Protein AF-A0A7C1FB54-F1 (afdb_monomer)

Mean predicted aligned error: 6.62 Å

Radius of gyration: 17.8 Å; Cα contacts (8 Å, |Δi|>4): 299; chains: 1; bounding box: 54×34×46 Å

pLDDT: mean 85.64, std 15.32, range [36.97, 98.44]

Secondary structure (DSSP, 8-state):
---TT-PPPPPPHHHHHHHHHHHHHHHHHHHHHHHHTT--SSSHHHHHHHHHHHHHHHHHHHHHIIIII-----TTTTT-S----HHHHHHHHHHHHHHHHHHHHHHHHHHTSTT----TT-HHHH-----B-HHHHHHIIIIIHHHHHHHHIIIIIIIIGGG-SSSHHHHHHHHHHHT-GGGGGGHHHHHHHHHHHHHHHHHHSSSHHHHHHHHHHHHHHHHHHS-B-

Nearest PDB structures (foldseek):
  5fc2-assembly1_B  TM=2.546E-01  e=4.955E+00  Thermochaetoides thermophila DSM 1495
  5j7y-assembly1_BC  TM=2.066E-01  e=3.441E+00  Ovis aries
  5fby-assembly1_A  TM=2.365E-01  e=8.562E+00  Thermochaetoides thermophila DSM 1495
  6x01-assembly1_C  TM=2.055E-01  e=7.816E+00  Pyrococcus horikoshii OT3

Structure (mmCIF, N/CA/C/O backbone):
data_AF-A0A7C1FB54-F1
#
_entry.id   AF-A0A7C1FB54-F1
#
loop_
_atom_site.group_PDB
_atom_site.id
_atom_site.type_symbol
_atom_site.label_atom_id
_atom_site.label_alt_id
_atom_site.label_comp_id
_atom_site.label_asym_id
_atom_site.label_entity_id
_atom_site.label_seq_id
_atom_site.pdbx_PDB_ins_code
_atom_site.Cartn_x
_atom_site.Cartn_y
_atom_site.Cartn_z
_atom_site.occupancy
_atom_site.B_iso_or_equiv
_atom_site.auth_seq_id
_atom_site.auth_comp_id
_atom_site.auth_asym_id
_atom_site.auth_atom_id
_atom_site.pdbx_PDB_model_num
ATOM 1 N N . MET A 1 1 ? -30.636 -7.858 10.895 1.00 37.31 1 MET A N 1
ATOM 2 C CA . MET A 1 1 ? -30.060 -6.565 11.327 1.00 37.31 1 MET A CA 1
ATOM 3 C C . MET A 1 1 ? -28.714 -6.844 11.973 1.00 37.31 1 MET A C 1
ATOM 5 O O . MET A 1 1 ? -28.679 -7.263 13.117 1.00 37.31 1 MET A O 1
ATOM 9 N N . THR A 1 2 ? -27.616 -6.728 11.227 1.00 41.38 2 THR A N 1
ATOM 10 C CA . THR A 1 2 ? -26.263 -6.842 11.793 1.00 41.38 2 THR A CA 1
ATOM 11 C C . THR A 1 2 ? -25.908 -5.516 12.443 1.00 41.38 2 THR A C 1
ATOM 13 O O . THR A 1 2 ? -25.927 -4.479 11.776 1.00 41.38 2 THR A O 1
ATOM 16 N N . ASP A 1 3 ? -25.639 -5.567 13.738 1.00 36.97 3 ASP A N 1
ATOM 17 C CA . ASP A 1 3 ? -25.262 -4.440 14.574 1.00 36.97 3 ASP A CA 1
ATOM 18 C C . ASP A 1 3 ? -24.082 -3.668 13.950 1.00 36.97 3 ASP A C 1
ATOM 20 O O . ASP A 1 3 ? -22.956 -4.157 13.869 1.00 36.97 3 ASP A O 1
ATOM 24 N N . ARG A 1 4 ? -24.360 -2.469 13.421 1.00 46.69 4 ARG A N 1
ATOM 25 C CA . ARG A 1 4 ? -23.382 -1.604 12.733 1.00 46.69 4 ARG A CA 1
ATOM 26 C C . ARG A 1 4 ? -22.458 -0.863 13.711 1.00 46.69 4 ARG A C 1
ATOM 28 O O . ARG A 1 4 ? -21.717 0.017 13.280 1.00 46.69 4 ARG A O 1
ATOM 35 N N . THR A 1 5 ? -22.516 -1.182 15.004 1.00 48.78 5 THR A N 1
ATOM 36 C CA . THR A 1 5 ? -21.852 -0.412 16.066 1.00 48.78 5 THR A CA 1
ATOM 37 C C . THR A 1 5 ? -20.638 -1.102 16.688 1.00 48.78 5 THR A C 1
ATOM 39 O O . THR A 1 5 ? -19.886 -0.459 17.421 1.00 48.78 5 THR A O 1
ATOM 42 N N . ALA A 1 6 ? -20.375 -2.371 16.363 1.00 61.19 6 ALA A N 1
ATOM 43 C CA . ALA A 1 6 ? -19.209 -3.065 16.894 1.00 61.19 6 ALA A CA 1
ATOM 44 C C . ALA A 1 6 ? -17.920 -2.517 16.260 1.00 61.19 6 ALA A C 1
ATOM 46 O O . ALA A 1 6 ? -17.663 -2.682 15.064 1.00 61.19 6 ALA A O 1
ATOM 47 N N . HIS A 1 7 ? -17.095 -1.854 17.072 1.00 71.62 7 HIS A N 1
ATOM 48 C CA . HIS A 1 7 ? -15.730 -1.510 16.691 1.00 71.62 7 HIS A CA 1
ATOM 49 C C . HIS A 1 7 ? -14.970 -2.779 16.263 1.00 71.62 7 HIS A C 1
ATOM 51 O O . HIS A 1 7 ? -15.120 -3.814 16.917 1.00 71.62 7 HIS A O 1
ATOM 57 N N . PRO A 1 8 ? -14.146 -2.721 15.196 1.00 85.12 8 PRO A N 1
ATOM 58 C CA . PRO A 1 8 ? -13.312 -3.853 14.812 1.00 85.12 8 PRO A CA 1
ATOM 59 C C . PRO A 1 8 ? -12.450 -4.315 15.993 1.00 85.12 8 PRO A C 1
ATOM 61 O O . PRO A 1 8 ? -11.996 -3.473 16.775 1.00 85.12 8 PRO A O 1
ATOM 64 N N . PRO A 1 9 ? -12.196 -5.626 16.133 1.00 92.00 9 PRO A N 1
ATOM 65 C CA . PRO A 1 9 ? -11.365 -6.124 17.217 1.00 92.00 9 PRO A CA 1
ATOM 66 C C . PRO A 1 9 ? -9.941 -5.582 17.088 1.00 92.00 9 PRO A C 1
ATOM 68 O O . PRO A 1 9 ? -9.379 -5.517 15.995 1.00 92.00 9 PRO A O 1
ATOM 71 N N . LEU A 1 10 ? -9.325 -5.248 18.218 1.00 95.69 10 LEU A N 1
ATOM 72 C CA . LEU A 1 10 ? -7.908 -4.907 18.242 1.00 95.69 10 LEU A CA 1
ATOM 73 C C . LEU A 1 10 ? -7.068 -6.156 17.970 1.00 95.69 10 LEU A C 1
ATOM 75 O O . LEU A 1 10 ? -7.362 -7.248 18.462 1.00 95.69 10 LEU A O 1
ATOM 79 N N . TYR A 1 11 ? -6.014 -5.999 17.177 1.00 96.69 11 TYR A N 1
ATOM 80 C CA . TYR A 1 11 ? -5.095 -7.084 16.862 1.00 96.69 11 TYR A CA 1
ATOM 81 C C . TYR A 1 11 ? -3.839 -6.999 17.735 1.00 96.69 11 TYR A C 1
ATOM 83 O O . TYR A 1 11 ? -3.300 -5.908 17.930 1.00 96.69 11 TYR A O 1
ATOM 91 N N . PRO A 1 12 ? -3.327 -8.141 18.235 1.00 96.50 12 PRO A N 1
ATOM 92 C CA . PRO A 1 12 ? -2.048 -8.154 18.928 1.00 96.50 12 PRO A CA 1
ATOM 93 C C . PRO A 1 12 ? -0.911 -7.799 17.950 1.00 96.50 12 PRO A C 1
ATOM 95 O O . PRO A 1 12 ? -0.995 -8.170 16.771 1.00 96.50 12 PRO A O 1
ATOM 98 N N . PRO A 1 13 ? 0.182 -7.159 18.415 1.00 95.88 13 PRO A N 1
ATOM 99 C CA . PRO A 1 13 ? 1.281 -6.714 17.552 1.00 95.88 13 PRO A CA 1
ATOM 100 C C . PRO A 1 13 ? 1.850 -7.814 16.649 1.00 95.88 13 PRO A C 1
ATOM 102 O O . PRO A 1 13 ? 2.048 -7.587 15.459 1.00 95.88 13 PRO A O 1
ATOM 105 N N . GLY A 1 14 ? 2.021 -9.035 17.169 1.00 97.19 14 GLY A N 1
ATOM 106 C CA . GLY A 1 14 ? 2.528 -10.162 16.380 1.00 97.19 14 GLY A CA 1
ATOM 107 C C . GLY A 1 14 ? 1.666 -10.487 15.155 1.00 97.19 14 GLY A C 1
ATOM 108 O O . GLY A 1 14 ? 2.199 -10.789 14.093 1.00 97.19 14 GLY A O 1
ATOM 109 N N . ARG A 1 15 ? 0.335 -10.346 15.252 1.00 97.38 15 ARG A N 1
ATOM 110 C CA . ARG A 1 15 ? -0.574 -10.566 14.113 1.00 97.38 15 ARG A CA 1
ATOM 111 C C . ARG A 1 15 ? -0.449 -9.454 13.076 1.00 97.38 15 ARG A C 1
ATOM 113 O O . ARG A 1 15 ? -0.427 -9.732 11.883 1.00 97.38 15 ARG A O 1
ATOM 120 N N . VAL A 1 16 ? -0.369 -8.208 13.533 1.00 96.94 16 VAL A N 1
ATOM 121 C CA . VAL A 1 16 ? -0.199 -7.027 12.674 1.00 96.94 16 VAL A CA 1
ATOM 122 C C . VAL A 1 16 ? 1.103 -7.126 11.874 1.00 96.94 16 VAL A C 1
ATOM 124 O O . VAL A 1 16 ? 1.096 -6.947 10.654 1.00 96.94 16 VAL A O 1
ATOM 127 N N . LEU A 1 17 ? 2.199 -7.468 12.556 1.00 97.19 17 LEU A N 1
ATOM 128 C CA . LEU A 1 17 ? 3.514 -7.652 11.946 1.00 97.19 17 LEU A CA 1
ATOM 129 C C . LEU A 1 17 ? 3.534 -8.844 10.989 1.00 97.19 17 LEU A C 1
ATOM 131 O O . LEU A 1 17 ? 4.044 -8.706 9.884 1.00 97.19 17 LEU A O 1
ATOM 135 N N . ALA A 1 18 ? 2.928 -9.977 11.357 1.00 98.06 18 ALA A N 1
ATOM 136 C CA . ALA A 1 18 ? 2.849 -11.146 10.483 1.00 98.06 18 ALA A CA 1
ATOM 137 C C . ALA A 1 18 ? 2.076 -10.848 9.189 1.00 98.06 18 ALA A C 1
ATOM 139 O O . ALA A 1 18 ? 2.553 -11.163 8.105 1.00 98.06 18 ALA A O 1
ATOM 140 N N . LEU A 1 19 ? 0.912 -10.198 9.281 1.00 98.25 19 LEU A N 1
ATOM 141 C CA . LEU A 1 19 ? 0.114 -9.832 8.107 1.00 98.25 19 LEU A CA 1
ATOM 142 C C . LEU A 1 19 ? 0.861 -8.853 7.190 1.00 98.25 19 LEU A C 1
ATOM 144 O O . LEU A 1 19 ? 0.899 -9.057 5.978 1.00 98.25 19 LEU A O 1
ATOM 148 N N . THR A 1 20 ? 1.493 -7.830 7.770 1.00 97.88 20 THR A N 1
ATOM 149 C CA . THR A 1 20 ? 2.315 -6.863 7.021 1.00 97.88 20 THR A CA 1
ATOM 150 C C . THR A 1 20 ? 3.512 -7.551 6.363 1.00 97.88 20 THR A C 1
ATOM 152 O O . THR A 1 20 ? 3.774 -7.346 5.180 1.00 97.88 20 THR A O 1
ATOM 155 N N . GLY A 1 21 ? 4.204 -8.410 7.114 1.00 97.94 21 GLY A N 1
ATOM 156 C CA . GLY A 1 21 ? 5.367 -9.157 6.652 1.00 97.94 21 GLY A CA 1
ATOM 157 C C . GLY A 1 21 ? 5.033 -10.123 5.520 1.00 97.94 21 GLY A C 1
ATOM 158 O O . GLY A 1 21 ? 5.754 -10.150 4.533 1.00 97.94 21 GLY A O 1
ATOM 159 N N . VAL A 1 22 ? 3.917 -10.855 5.599 1.00 98.38 22 VAL A N 1
ATOM 160 C CA . VAL A 1 22 ? 3.459 -11.742 4.513 1.00 98.38 22 VAL A CA 1
ATOM 161 C C . VAL A 1 22 ? 3.241 -10.955 3.223 1.00 98.38 22 VAL A C 1
ATOM 163 O O . VAL A 1 22 ? 3.753 -11.348 2.177 1.00 98.38 22 VAL A O 1
ATOM 166 N N . VAL A 1 23 ? 2.531 -9.825 3.286 1.00 98.12 23 VAL A N 1
ATOM 167 C CA . VAL A 1 23 ? 2.302 -8.982 2.104 1.00 98.12 23 VAL A CA 1
ATOM 168 C C . VAL A 1 23 ? 3.619 -8.430 1.550 1.00 98.12 23 VAL A C 1
ATOM 170 O O . VAL A 1 23 ? 3.812 -8.432 0.334 1.00 98.12 23 VAL A O 1
ATOM 173 N N . GLY A 1 24 ? 4.541 -8.000 2.414 1.00 97.06 24 GLY A N 1
ATOM 174 C CA . GLY A 1 24 ? 5.851 -7.515 1.981 1.00 97.06 24 GLY A CA 1
ATOM 175 C C . GLY A 1 24 ? 6.742 -8.603 1.378 1.00 97.06 24 GLY A C 1
ATOM 176 O O . GLY A 1 24 ? 7.404 -8.363 0.373 1.00 97.06 24 GLY A O 1
ATOM 177 N N . LEU A 1 25 ? 6.720 -9.821 1.926 1.00 97.88 25 LEU A N 1
ATOM 178 C CA . LEU A 1 25 ? 7.459 -10.965 1.383 1.00 97.88 25 LEU A CA 1
ATOM 179 C C . LEU A 1 25 ? 6.948 -11.359 -0.004 1.00 97.88 25 LEU A C 1
ATOM 181 O O . LEU A 1 25 ? 7.751 -11.664 -0.881 1.00 97.88 25 LEU A O 1
ATOM 185 N N . ILE A 1 26 ? 5.634 -11.302 -0.237 1.00 97.50 26 ILE A N 1
ATOM 186 C CA . ILE A 1 26 ? 5.068 -11.512 -1.577 1.00 97.50 26 ILE A CA 1
ATOM 187 C C . ILE A 1 26 ? 5.589 -10.442 -2.549 1.00 97.50 26 ILE A C 1
ATOM 189 O O . ILE A 1 26 ? 5.986 -10.772 -3.668 1.00 97.50 26 ILE A O 1
ATOM 193 N N . GLY A 1 27 ? 5.644 -9.177 -2.121 1.00 95.56 27 GLY A N 1
ATOM 194 C CA . GLY A 1 27 ? 6.239 -8.086 -2.902 1.00 95.56 27 GLY A CA 1
ATOM 195 C C . GLY A 1 27 ? 7.706 -8.340 -3.246 1.00 95.56 27 GLY A C 1
ATOM 196 O O . GLY A 1 27 ? 8.106 -8.227 -4.402 1.00 95.56 27 GLY A O 1
ATOM 197 N N . LEU A 1 28 ? 8.494 -8.790 -2.269 1.00 94.75 28 LEU A N 1
ATOM 198 C CA . LEU A 1 28 ? 9.899 -9.141 -2.467 1.00 94.75 28 LEU A CA 1
ATOM 199 C C . LEU A 1 28 ? 10.087 -10.308 -3.447 1.00 94.75 28 LEU A C 1
ATOM 201 O O . LEU A 1 28 ? 10.930 -10.232 -4.339 1.00 94.75 28 LEU A O 1
ATOM 205 N N . VAL A 1 29 ? 9.288 -11.370 -3.317 1.00 96.38 29 VAL A N 1
ATOM 206 C CA . VAL A 1 29 ? 9.354 -12.546 -4.200 1.00 96.38 29 VAL A CA 1
ATOM 207 C C . VAL A 1 29 ? 8.938 -12.191 -5.626 1.00 96.38 29 VAL A C 1
ATOM 209 O O . VAL A 1 29 ? 9.620 -12.570 -6.576 1.00 96.38 29 VAL A O 1
ATOM 212 N N . THR A 1 30 ? 7.846 -11.442 -5.796 1.00 95.62 30 THR A N 1
ATOM 213 C CA . THR A 1 30 ? 7.385 -11.000 -7.125 1.00 95.62 30 THR A CA 1
ATOM 214 C C . THR A 1 30 ? 8.384 -10.051 -7.786 1.00 95.62 30 THR A C 1
ATOM 216 O O . THR A 1 30 ? 8.636 -10.182 -8.984 1.00 95.62 30 THR A O 1
ATOM 219 N N . HIS A 1 31 ? 9.021 -9.165 -7.014 1.00 93.00 31 HIS A N 1
ATOM 220 C CA . HIS A 1 31 ? 10.133 -8.340 -7.483 1.00 93.00 31 HIS A CA 1
ATOM 221 C C . HIS A 1 31 ? 11.317 -9.193 -7.955 1.00 93.00 31 HIS A C 1
ATOM 223 O O . HIS A 1 31 ? 11.765 -9.038 -9.091 1.00 93.00 31 HIS A O 1
ATOM 229 N N . ALA A 1 32 ? 11.790 -10.126 -7.123 1.00 93.25 32 ALA A N 1
ATOM 230 C CA . ALA A 1 32 ? 12.910 -11.000 -7.466 1.00 93.25 32 ALA A CA 1
ATOM 231 C C . ALA A 1 32 ? 12.621 -11.837 -8.724 1.00 93.25 32 ALA A C 1
ATOM 233 O O . ALA A 1 32 ? 13.484 -11.970 -9.589 1.00 93.25 32 ALA A O 1
ATOM 234 N N . ALA A 1 33 ? 11.392 -12.343 -8.871 1.00 95.81 33 ALA A N 1
ATOM 235 C CA . ALA A 1 33 ? 10.965 -13.089 -10.053 1.00 95.81 33 ALA A CA 1
ATOM 236 C C . ALA A 1 33 ? 10.900 -12.222 -11.324 1.00 95.81 33 ALA A C 1
ATOM 238 O O . ALA A 1 33 ? 11.232 -12.705 -12.408 1.00 95.81 33 ALA A O 1
ATOM 239 N N . ALA A 1 34 ? 10.486 -10.955 -11.216 1.00 93.62 34 ALA A N 1
ATOM 240 C CA . ALA A 1 34 ? 10.484 -10.024 -12.343 1.00 93.62 34 ALA A CA 1
ATOM 241 C C . ALA A 1 34 ? 11.917 -9.671 -12.774 1.00 93.62 34 ALA A C 1
ATOM 243 O O . ALA A 1 34 ? 12.258 -9.792 -13.951 1.00 93.62 34 ALA A O 1
ATOM 244 N N . VAL A 1 35 ? 12.780 -9.321 -11.814 1.00 89.88 35 VAL A N 1
ATOM 245 C CA . VAL A 1 35 ? 14.193 -9.003 -12.072 1.00 89.88 35 VAL A CA 1
ATOM 246 C C . VAL A 1 35 ? 14.943 -10.213 -12.632 1.00 89.88 35 VAL A C 1
ATOM 248 O O . VAL A 1 35 ? 15.705 -10.062 -13.583 1.00 89.88 35 VAL A O 1
ATOM 251 N N . GLY A 1 36 ? 14.681 -11.419 -12.118 1.00 93.19 36 GLY A N 1
ATOM 252 C CA . GLY A 1 36 ? 15.259 -12.666 -12.633 1.00 93.19 36 GLY A CA 1
ATOM 253 C C . GLY A 1 36 ? 14.891 -12.971 -14.090 1.00 93.19 36 GLY A C 1
ATOM 254 O O . GLY A 1 36 ? 15.628 -13.679 -14.768 1.00 93.19 36 GLY A O 1
ATOM 255 N N . GLN A 1 37 ? 13.795 -12.397 -14.597 1.00 95.56 37 GLN A N 1
ATOM 256 C CA . GLN A 1 37 ? 13.389 -12.461 -16.008 1.00 95.56 37 GLN A CA 1
ATOM 257 C C . GLN A 1 37 ? 13.890 -11.265 -16.838 1.00 95.56 37 GLN A C 1
ATOM 259 O O . GLN A 1 37 ? 13.495 -11.093 -17.991 1.00 95.56 37 GLN A O 1
ATOM 264 N N . GLY A 1 38 ? 14.738 -10.409 -16.264 1.00 92.50 38 GLY A N 1
ATOM 265 C CA . GLY A 1 38 ? 15.237 -9.196 -16.910 1.00 92.50 38 GLY A CA 1
ATOM 266 C C . GLY A 1 38 ? 14.208 -8.064 -16.987 1.00 92.50 38 GLY A C 1
ATOM 267 O O . GLY A 1 38 ? 14.454 -7.052 -17.647 1.00 92.50 38 GLY A O 1
ATOM 268 N N . TRP A 1 39 ? 13.055 -8.189 -16.323 1.00 92.50 39 TRP A N 1
ATOM 269 C CA . TRP A 1 39 ? 12.072 -7.114 -16.266 1.00 92.50 39 TRP A CA 1
ATOM 270 C C . TRP A 1 39 ? 12.456 -6.121 -15.183 1.00 92.50 39 TRP A C 1
ATOM 272 O O . TRP A 1 39 ? 12.431 -6.416 -13.992 1.00 92.50 39 TRP A O 1
ATOM 282 N N . THR A 1 40 ? 12.771 -4.906 -15.605 1.00 88.62 40 THR A N 1
ATOM 283 C CA . THR A 1 40 ? 13.062 -3.791 -14.705 1.00 88.62 40 THR A CA 1
ATOM 284 C C . THR A 1 40 ? 11.887 -2.828 -14.656 1.00 88.62 40 THR A C 1
ATOM 286 O O . THR A 1 40 ? 11.128 -2.697 -15.624 1.00 88.62 40 THR A O 1
ATOM 289 N N . PHE A 1 41 ? 11.702 -2.165 -13.520 1.00 88.75 41 PHE A N 1
ATOM 290 C CA . PHE A 1 41 ? 10.694 -1.123 -13.395 1.00 88.75 41 PHE A CA 1
ATOM 291 C C . PHE A 1 41 ? 11.138 0.151 -14.139 1.00 88.75 41 PHE A C 1
ATOM 293 O O . PHE A 1 41 ? 12.325 0.473 -14.125 1.00 88.75 41 PHE A O 1
ATOM 300 N N . PRO A 1 42 ? 10.214 0.894 -14.770 1.00 91.44 42 PRO A N 1
ATOM 301 C CA . PRO A 1 42 ? 8.878 0.484 -15.192 1.00 91.44 42 PRO A CA 1
ATOM 302 C C . PRO A 1 42 ? 8.951 -0.281 -16.525 1.00 91.44 42 PRO A C 1
ATOM 304 O O . PRO A 1 42 ? 9.698 0.081 -17.433 1.00 91.44 42 PRO A O 1
ATOM 307 N N . SER A 1 43 ? 8.193 -1.371 -16.637 1.00 93.69 43 SER A N 1
ATOM 308 C CA . SER A 1 43 ? 7.995 -2.151 -17.868 1.00 93.69 43 SER A CA 1
ATOM 309 C C . SER A 1 43 ? 6.697 -2.953 -17.767 1.00 93.69 43 SER A C 1
ATOM 311 O O . SER A 1 43 ? 6.170 -3.128 -16.668 1.00 93.69 43 SER A O 1
ATOM 313 N N . LEU A 1 44 ? 6.188 -3.471 -18.890 1.00 95.69 44 LEU A N 1
ATOM 314 C CA . LEU A 1 44 ? 4.974 -4.301 -18.896 1.00 95.69 44 LEU A CA 1
ATOM 315 C C . LEU A 1 44 ? 5.147 -5.599 -18.092 1.00 95.69 44 LEU A C 1
ATOM 317 O O . LEU A 1 44 ? 4.259 -5.975 -17.332 1.00 95.69 44 LEU A O 1
ATOM 321 N N . GLY A 1 45 ? 6.305 -6.256 -18.210 1.00 94.50 45 GLY A N 1
ATOM 322 C CA . GLY A 1 45 ? 6.604 -7.459 -17.430 1.00 94.50 45 GLY A CA 1
ATOM 323 C C . GLY A 1 45 ? 6.645 -7.172 -15.928 1.00 94.50 45 GLY A C 1
ATOM 324 O O . GLY A 1 45 ? 6.032 -7.879 -15.130 1.00 94.50 45 GLY A O 1
ATOM 325 N N . TYR A 1 46 ? 7.276 -6.063 -15.531 1.00 94.2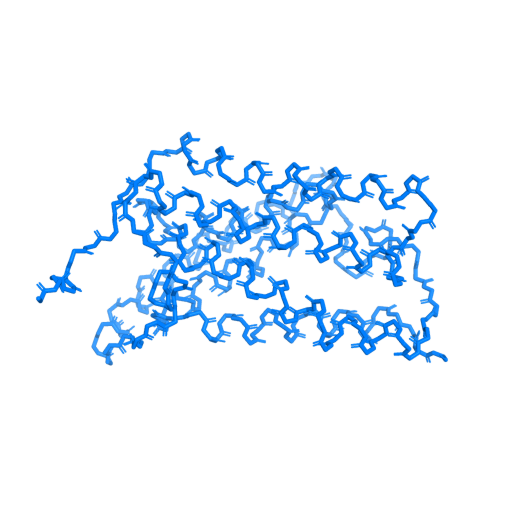5 46 TYR A N 1
ATOM 326 C CA . TYR A 1 46 ? 7.301 -5.659 -14.125 1.00 94.25 46 TYR A CA 1
ATOM 327 C C . TYR A 1 46 ? 5.905 -5.252 -13.614 1.00 94.25 46 TYR A C 1
ATOM 329 O O . TYR A 1 46 ? 5.542 -5.577 -12.484 1.00 94.25 46 TYR A O 1
ATOM 337 N N . ALA A 1 47 ? 5.089 -4.598 -14.449 1.00 96.12 47 ALA A N 1
ATOM 338 C CA . ALA A 1 47 ? 3.698 -4.261 -14.143 1.00 96.12 47 ALA A CA 1
ATOM 339 C C . ALA A 1 47 ? 2.849 -5.505 -13.825 1.00 96.12 47 ALA A C 1
ATOM 341 O O . ALA A 1 47 ? 2.054 -5.473 -12.885 1.00 96.12 47 ALA A O 1
ATOM 342 N N . ALA A 1 48 ? 3.059 -6.621 -14.534 1.00 96.44 48 ALA A N 1
ATOM 343 C CA . ALA A 1 48 ? 2.411 -7.891 -14.208 1.00 96.44 48 ALA A CA 1
ATOM 344 C C . ALA A 1 48 ? 2.809 -8.394 -12.807 1.00 96.44 48 ALA A C 1
ATOM 346 O O . ALA A 1 48 ? 1.943 -8.806 -12.035 1.00 96.44 48 ALA A O 1
ATOM 347 N N . GLY A 1 49 ? 4.093 -8.288 -12.446 1.00 95.81 49 GLY A N 1
ATOM 348 C CA . GLY A 1 49 ? 4.586 -8.615 -11.102 1.00 95.81 49 GLY A CA 1
ATOM 349 C C . GLY A 1 49 ? 3.923 -7.776 -10.004 1.00 95.81 49 GLY A C 1
ATOM 350 O O . GLY A 1 49 ? 3.459 -8.329 -9.005 1.00 95.81 49 GLY A O 1
ATOM 351 N N . ILE A 1 50 ? 3.789 -6.460 -10.220 1.00 95.94 50 ILE A N 1
ATOM 352 C CA . ILE A 1 50 ? 3.039 -5.581 -9.307 1.00 95.94 50 ILE A CA 1
ATOM 353 C C . ILE A 1 50 ? 1.580 -6.044 -9.216 1.00 95.94 50 ILE A C 1
ATOM 355 O O . ILE A 1 50 ? 1.064 -6.205 -8.113 1.00 95.94 50 ILE A O 1
ATOM 359 N N . GLY A 1 51 ? 0.926 -6.321 -10.347 1.00 97.81 51 GLY A N 1
ATOM 360 C CA . GLY A 1 51 ? -0.452 -6.813 -10.371 1.00 97.81 51 GLY A CA 1
ATOM 361 C C . GLY A 1 51 ? -0.651 -8.074 -9.524 1.00 97.81 51 GLY A C 1
ATOM 362 O O . GLY A 1 51 ? -1.552 -8.112 -8.683 1.00 97.81 51 GLY A O 1
ATOM 363 N N . VAL A 1 52 ? 0.230 -9.070 -9.674 1.00 97.81 52 VAL A N 1
ATOM 364 C CA . VAL A 1 52 ? 0.220 -10.301 -8.861 1.00 97.81 52 VAL A CA 1
ATOM 365 C C . VAL A 1 52 ? 0.359 -9.978 -7.376 1.00 97.81 52 VAL A C 1
ATOM 367 O O . VAL A 1 52 ? -0.424 -10.479 -6.566 1.00 97.81 52 VAL A O 1
ATOM 370 N N . TRP A 1 53 ? 1.306 -9.112 -7.013 1.00 97.88 53 TRP A N 1
ATOM 371 C CA . TRP A 1 53 ? 1.495 -8.701 -5.625 1.00 97.88 53 TRP A CA 1
ATOM 372 C C . TRP A 1 53 ? 0.229 -8.069 -5.035 1.00 97.88 53 TRP A C 1
ATOM 374 O O . TRP A 1 53 ? -0.212 -8.481 -3.963 1.00 97.88 53 TRP A O 1
ATOM 384 N N . LYS A 1 54 ? -0.411 -7.125 -5.734 1.00 98.19 54 LYS A N 1
ATOM 385 C CA . LYS A 1 54 ? -1.604 -6.429 -5.218 1.00 98.19 54 LYS A CA 1
ATOM 386 C C . LYS A 1 54 ? -2.833 -7.330 -5.132 1.00 98.19 54 LYS A C 1
ATOM 388 O O . LYS A 1 54 ? -3.578 -7.249 -4.153 1.00 98.19 54 LYS A O 1
ATOM 393 N N . LEU A 1 55 ? -3.021 -8.237 -6.091 1.00 98.44 55 LEU A N 1
ATOM 394 C CA . LEU A 1 55 ? -4.067 -9.262 -6.006 1.00 98.44 55 LEU A CA 1
ATOM 395 C C . LEU A 1 55 ? -3.837 -10.194 -4.812 1.00 98.44 55 LEU A C 1
ATOM 397 O O . LEU A 1 55 ? -4.778 -10.500 -4.078 1.00 98.44 55 LEU A O 1
ATOM 401 N N . ALA A 1 56 ? -2.588 -10.590 -4.562 1.00 98.31 56 ALA A N 1
ATOM 402 C CA . ALA A 1 56 ? -2.244 -11.388 -3.395 1.00 98.31 56 ALA A CA 1
ATOM 403 C C . ALA A 1 56 ? -2.476 -10.618 -2.082 1.00 98.31 56 ALA A C 1
ATOM 405 O O . ALA A 1 56 ? -3.016 -11.194 -1.141 1.00 98.31 56 ALA A O 1
ATOM 406 N N . THR A 1 57 ? -2.181 -9.314 -2.024 1.00 98.44 57 THR A N 1
ATOM 407 C CA . THR A 1 57 ? -2.520 -8.449 -0.877 1.00 98.44 57 THR A CA 1
ATOM 408 C C . THR A 1 57 ? -4.020 -8.461 -0.575 1.00 98.44 57 THR A C 1
ATOM 410 O O . THR A 1 57 ? -4.419 -8.626 0.581 1.00 98.44 57 THR A O 1
ATOM 413 N N . LEU A 1 58 ? -4.868 -8.348 -1.604 1.00 98.25 58 LEU A N 1
ATOM 414 C CA . LEU A 1 58 ? -6.324 -8.469 -1.458 1.00 98.25 58 LEU A CA 1
ATOM 415 C C . LEU A 1 58 ? -6.745 -9.880 -1.011 1.00 98.25 58 LEU A C 1
ATOM 417 O O . LEU A 1 58 ? -7.656 -10.019 -0.194 1.00 98.25 58 LEU A O 1
ATOM 421 N N . GLY A 1 59 ? -6.058 -10.920 -1.487 1.00 98.44 59 GLY A N 1
ATOM 422 C CA . GLY A 1 59 ? -6.247 -12.298 -1.031 1.00 98.44 59 GLY A CA 1
ATOM 423 C C . GLY A 1 59 ? -5.914 -12.483 0.453 1.00 98.44 59 GLY A C 1
ATOM 424 O O . GLY A 1 59 ? -6.712 -13.059 1.192 1.00 98.44 59 GLY A O 1
ATOM 425 N N . VAL A 1 60 ? -4.786 -11.934 0.920 1.00 98.44 60 VAL A N 1
ATOM 426 C CA . VAL A 1 60 ? -4.392 -11.946 2.341 1.00 98.44 60 VAL A CA 1
ATOM 427 C C . VAL A 1 60 ? -5.412 -11.183 3.185 1.00 98.44 60 VAL A C 1
ATOM 429 O O . VAL A 1 60 ? -5.799 -11.666 4.248 1.00 98.44 60 VAL A O 1
ATOM 432 N N . LEU A 1 61 ? -5.898 -10.033 2.707 1.00 98.19 61 LEU A N 1
ATOM 433 C CA . LEU A 1 61 ? -6.973 -9.282 3.361 1.00 98.19 61 LEU A CA 1
ATOM 434 C C . LEU A 1 61 ? -8.245 -10.124 3.515 1.00 98.19 61 LEU A C 1
ATOM 436 O O . LEU A 1 61 ? -8.780 -10.244 4.619 1.00 98.19 61 LEU A O 1
ATOM 440 N N . ALA A 1 62 ? -8.722 -10.721 2.422 1.00 98.19 62 ALA A N 1
ATOM 441 C CA . ALA A 1 62 ? -9.920 -11.554 2.430 1.00 98.19 62 ALA A CA 1
ATOM 442 C C . ALA A 1 62 ? -9.758 -12.760 3.371 1.00 98.19 62 ALA A C 1
ATOM 444 O O . ALA A 1 62 ? -10.647 -13.043 4.177 1.00 98.19 62 ALA A O 1
ATOM 445 N N . ALA A 1 63 ? -8.598 -13.422 3.332 1.00 98.12 63 ALA A N 1
ATOM 446 C CA . ALA A 1 63 ? -8.276 -14.529 4.223 1.00 98.12 63 ALA A CA 1
ATOM 447 C C . ALA A 1 63 ? -8.234 -14.092 5.695 1.00 98.12 63 ALA A C 1
ATOM 449 O O . ALA A 1 63 ? -8.763 -14.799 6.551 1.00 98.12 63 ALA A O 1
ATOM 450 N N . ALA A 1 64 ? -7.656 -12.928 6.004 1.00 97.56 64 ALA A N 1
ATOM 451 C CA . ALA A 1 64 ? -7.587 -12.400 7.363 1.00 97.56 64 ALA A CA 1
ATOM 452 C C . ALA A 1 64 ? -8.982 -12.062 7.917 1.00 97.56 64 ALA A C 1
ATOM 454 O O . ALA A 1 64 ? -9.315 -12.489 9.025 1.00 97.56 64 ALA A O 1
ATOM 455 N N . LEU A 1 65 ? -9.819 -11.375 7.132 1.00 96.62 65 LEU A N 1
ATOM 456 C CA . LEU A 1 65 ? -11.214 -11.082 7.489 1.00 96.62 65 LEU A CA 1
ATOM 457 C C . LEU A 1 65 ? -12.007 -12.364 7.761 1.00 96.62 65 LEU A C 1
ATOM 459 O O . LEU A 1 65 ? -12.669 -12.491 8.795 1.00 96.62 65 LEU A O 1
ATOM 463 N N . TRP A 1 66 ? -11.885 -13.355 6.880 1.00 96.94 66 TRP A N 1
ATOM 464 C CA . TRP A 1 66 ? -12.567 -14.631 7.056 1.00 96.94 66 TRP A CA 1
ATOM 465 C C . TRP A 1 66 ? -12.059 -15.389 8.287 1.00 96.94 66 TRP A C 1
ATOM 467 O O . TRP A 1 66 ? -12.844 -15.853 9.116 1.00 96.94 66 TRP A O 1
ATOM 477 N N . ARG A 1 67 ? -10.735 -15.502 8.441 1.00 97.00 67 ARG A N 1
ATOM 478 C CA . ARG A 1 67 ? -10.098 -16.345 9.461 1.00 97.00 67 ARG A CA 1
ATOM 479 C C . ARG A 1 67 ? -10.212 -15.783 10.872 1.00 97.00 67 ARG A C 1
ATOM 481 O O . ARG A 1 67 ? -10.330 -16.576 11.814 1.00 97.00 67 ARG A O 1
ATOM 488 N N . PHE A 1 68 ? -10.108 -14.464 11.023 1.00 95.69 68 PHE A N 1
ATOM 489 C CA . PHE A 1 68 ? -10.040 -13.809 12.330 1.00 95.69 68 PHE A CA 1
ATOM 490 C C . PHE A 1 68 ? -11.347 -13.143 12.741 1.00 95.69 68 PHE A C 1
ATOM 492 O O . PHE A 1 68 ? -11.567 -12.970 13.936 1.00 95.69 68 PHE A O 1
ATOM 499 N N . GLU A 1 69 ? -12.213 -12.800 11.788 1.00 94.12 69 GLU A N 1
ATOM 500 C CA . GLU A 1 69 ? -13.445 -12.054 12.070 1.00 94.12 69 GLU A CA 1
ATOM 501 C C . GLU A 1 69 ? -14.705 -12.721 11.536 1.00 94.12 69 GLU A C 1
ATOM 503 O O . GLU A 1 69 ? -15.799 -12.269 11.860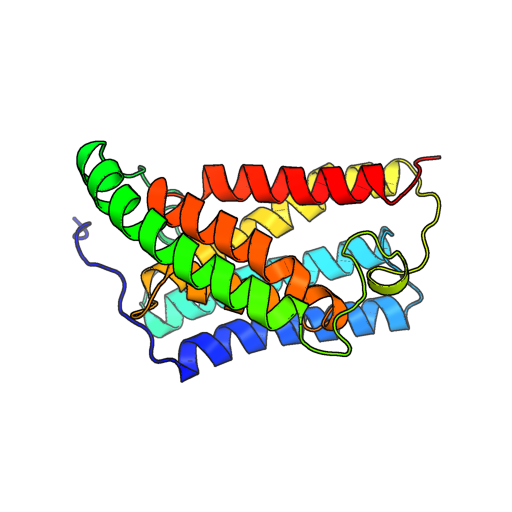 1.00 94.12 69 GLU A O 1
ATOM 508 N N . ARG A 1 70 ? -14.576 -13.815 10.769 1.00 95.12 70 ARG A N 1
ATOM 509 C CA . ARG A 1 70 ? -15.710 -14.523 10.152 1.00 95.12 70 ARG A CA 1
ATOM 510 C C . ARG A 1 70 ? -16.567 -13.592 9.287 1.00 95.12 70 ARG A C 1
ATOM 512 O O . ARG A 1 70 ? -17.776 -13.778 9.181 1.00 95.12 70 ARG A O 1
ATOM 519 N N . GLN A 1 71 ? -15.936 -12.593 8.669 1.00 92.38 71 GLN A N 1
ATOM 520 C CA . GLN A 1 71 ? -16.598 -11.626 7.797 1.00 92.38 71 GLN A CA 1
ATOM 521 C C . GLN A 1 71 ? -16.138 -11.793 6.347 1.00 92.38 71 GLN A C 1
ATOM 523 O O . GLN A 1 71 ? -14.954 -12.045 6.107 1.00 92.38 71 GLN A O 1
ATOM 528 N N . PRO A 1 72 ? -17.046 -11.638 5.367 1.00 93.94 72 PRO A N 1
ATOM 529 C CA . PRO A 1 72 ? -16.661 -11.566 3.969 1.00 93.94 72 PRO A CA 1
ATOM 530 C C . PRO A 1 72 ? -16.012 -10.215 3.648 1.00 93.94 72 PRO A C 1
ATOM 532 O O . PRO A 1 72 ? -16.210 -9.211 4.343 1.00 93.94 72 PRO A O 1
ATOM 535 N N . LEU A 1 73 ? -15.289 -10.174 2.530 1.00 93.19 73 LEU A N 1
ATOM 536 C CA . LEU A 1 73 ? -14.845 -8.918 1.939 1.00 93.19 73 LEU A CA 1
ATOM 537 C C . LEU A 1 73 ? -16.078 -8.076 1.568 1.00 93.19 73 LEU A C 1
ATOM 539 O O . LEU A 1 73 ? -16.979 -8.544 0.877 1.00 93.19 73 LEU A O 1
ATOM 543 N N . SER A 1 74 ? -16.135 -6.834 2.040 1.00 93.00 74 SER A N 1
ATOM 544 C CA . SER A 1 74 ? -17.244 -5.911 1.780 1.00 93.00 74 SER A CA 1
ATOM 545 C C . SER A 1 74 ? -16.726 -4.483 1.665 1.00 93.00 74 SER A C 1
ATOM 547 O O . SER A 1 74 ? -15.679 -4.165 2.225 1.00 93.00 74 SER A O 1
ATOM 549 N N . ALA A 1 75 ? -17.473 -3.594 1.004 1.00 90.88 75 ALA A N 1
ATOM 550 C CA . ALA A 1 75 ? -17.086 -2.186 0.874 1.00 90.88 75 ALA A CA 1
ATOM 551 C C . ALA A 1 75 ? -16.752 -1.547 2.237 1.00 90.88 75 ALA A C 1
ATOM 553 O O . ALA A 1 75 ? -15.757 -0.840 2.370 1.00 90.88 75 ALA A O 1
ATOM 554 N N . THR A 1 76 ? -17.521 -1.855 3.282 1.00 88.81 76 THR A N 1
ATOM 555 C CA . THR A 1 76 ? -17.245 -1.374 4.641 1.00 88.81 76 THR A CA 1
ATOM 556 C C . THR A 1 76 ? -15.933 -1.928 5.200 1.00 88.81 76 THR A C 1
ATOM 558 O O . THR A 1 76 ? -15.158 -1.157 5.763 1.00 88.81 76 THR A O 1
ATOM 561 N N . ALA A 1 77 ? -15.647 -3.222 5.009 1.00 87.81 77 ALA A N 1
ATOM 562 C CA . ALA A 1 77 ? -14.394 -3.843 5.451 1.00 87.81 77 ALA A CA 1
ATOM 563 C C . ALA A 1 77 ? -13.160 -3.270 4.727 1.00 87.81 77 ALA A C 1
ATOM 565 O O . ALA A 1 77 ? -12.092 -3.164 5.324 1.00 87.81 77 ALA A O 1
ATOM 566 N N . LEU A 1 78 ? -13.330 -2.826 3.476 1.00 90.44 78 LEU A N 1
ATOM 567 C CA . LEU A 1 78 ? -12.314 -2.090 2.711 1.00 90.44 78 LEU A CA 1
ATOM 568 C C . LEU A 1 78 ? -12.175 -0.621 3.155 1.00 90.44 78 LEU A C 1
ATOM 570 O O . LEU A 1 78 ? -11.316 0.098 2.658 1.00 90.44 78 LEU A O 1
ATOM 574 N N . GLY A 1 79 ? -13.020 -0.135 4.069 1.00 89.56 79 GLY A N 1
ATOM 575 C CA . GLY A 1 79 ? -13.034 1.268 4.483 1.00 89.56 79 GLY A CA 1
ATOM 576 C C . GLY A 1 79 ? -13.727 2.214 3.496 1.00 89.56 79 GLY A C 1
ATOM 577 O O . GLY A 1 79 ? -13.458 3.411 3.525 1.00 89.56 79 GLY A O 1
ATOM 578 N N . LEU A 1 80 ? -14.629 1.709 2.649 1.00 90.31 80 LEU A N 1
ATOM 579 C CA . LEU A 1 80 ? -15.453 2.485 1.705 1.00 90.31 80 LEU A CA 1
ATOM 580 C C . LEU A 1 80 ? -16.859 2.811 2.247 1.00 90.31 80 LEU A C 1
ATOM 582 O O . LEU A 1 80 ? -17.760 3.164 1.482 1.00 90.31 80 LEU A O 1
ATOM 586 N N . GLY A 1 81 ? -17.055 2.710 3.563 1.00 83.62 81 GLY A N 1
ATOM 587 C CA . GLY A 1 81 ? -18.327 3.004 4.222 1.00 83.62 81 GLY A CA 1
ATOM 588 C C . GLY A 1 81 ? -18.773 4.474 4.120 1.00 83.62 81 GLY A C 1
ATOM 589 O O . GLY A 1 81 ? -18.044 5.324 3.586 1.00 83.62 81 GLY A O 1
ATOM 590 N N . PRO A 1 82 ? -19.977 4.790 4.637 1.00 70.81 82 PRO A N 1
ATOM 591 C CA . PRO A 1 82 ? -20.385 6.173 4.847 1.00 70.81 82 PRO A CA 1
ATOM 592 C C . PRO A 1 82 ? -19.357 6.829 5.777 1.00 70.81 82 PRO A C 1
ATOM 594 O O . PRO A 1 82 ? -19.035 6.286 6.833 1.00 70.81 82 PRO A O 1
ATOM 597 N N . GLY A 1 83 ? -18.763 7.940 5.335 1.00 74.69 83 GLY A N 1
ATOM 598 C CA . GLY A 1 83 ? -17.725 8.639 6.095 1.00 74.69 83 GLY A CA 1
ATOM 599 C C . GLY A 1 83 ? -18.230 9.145 7.452 1.00 74.69 83 GLY A C 1
ATOM 600 O O . GLY A 1 83 ? -19.404 9.023 7.790 1.00 74.69 83 GLY A O 1
ATOM 601 N N . LEU A 1 84 ? -17.341 9.757 8.238 1.00 81.62 84 LEU A N 1
ATOM 602 C CA . LEU A 1 84 ? -17.708 10.235 9.578 1.00 81.62 84 LEU A CA 1
ATOM 603 C C . LEU A 1 84 ? -18.730 11.369 9.531 1.00 81.62 84 LEU A C 1
ATOM 605 O O . LEU A 1 84 ? -18.649 12.252 8.660 1.00 81.62 84 LEU A O 1
ATOM 609 N N . SER A 1 85 ? -19.585 11.414 10.554 1.00 82.62 85 SER A N 1
ATOM 610 C CA . SER A 1 85 ? -20.403 12.593 10.830 1.00 82.62 85 SER A CA 1
ATOM 611 C C . SE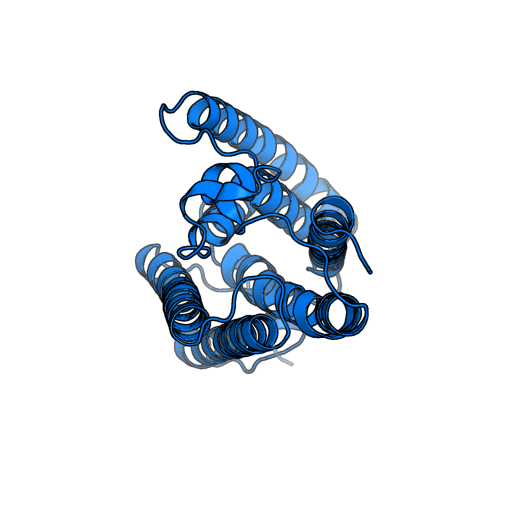R A 1 85 ? -19.514 13.835 11.061 1.00 82.62 85 SER A C 1
ATOM 613 O O . SER A 1 85 ? -18.339 13.709 11.443 1.00 82.62 85 SER A O 1
ATOM 615 N N . PRO A 1 86 ? -20.022 15.061 10.827 1.00 81.06 86 PRO A N 1
ATOM 616 C CA . PRO A 1 86 ? -19.250 16.287 11.040 1.00 81.06 86 PRO A CA 1
ATOM 617 C C . PRO A 1 86 ? -18.651 16.405 12.451 1.00 81.06 86 PRO A C 1
ATOM 619 O O . PRO A 1 86 ? -17.511 16.855 12.601 1.00 81.06 86 PRO A O 1
ATOM 622 N N . ASP A 1 87 ? -19.369 15.952 13.477 1.00 82.00 87 ASP A N 1
ATOM 623 C CA . ASP A 1 87 ? -18.935 16.062 14.874 1.00 82.00 87 ASP A CA 1
ATOM 624 C C . ASP A 1 87 ? -17.832 15.063 15.228 1.00 82.00 87 ASP A C 1
ATOM 626 O O . ASP A 1 87 ? -16.822 15.428 15.842 1.00 82.00 87 ASP A O 1
ATOM 630 N N . GLU A 1 88 ? -17.950 13.816 14.768 1.00 81.50 88 GLU A N 1
ATOM 631 C CA . GLU A 1 88 ? -16.886 12.816 14.905 1.00 81.50 88 GLU A CA 1
ATOM 632 C C . GLU A 1 88 ? -15.613 13.255 14.183 1.00 81.50 88 GLU A C 1
ATOM 634 O O . GLU A 1 88 ? -14.504 13.123 14.714 1.00 81.50 88 GLU A O 1
ATOM 639 N N . ARG A 1 89 ? -15.768 13.850 12.998 1.00 81.75 89 ARG A N 1
ATOM 640 C CA . ARG A 1 89 ? -14.667 14.404 12.208 1.00 81.75 89 ARG A CA 1
ATOM 641 C C . ARG A 1 89 ? -13.923 15.505 12.968 1.00 81.75 89 ARG A C 1
ATOM 643 O O . ARG A 1 89 ? -12.689 15.496 12.986 1.00 81.75 89 ARG A O 1
ATOM 650 N N . ARG A 1 90 ? -14.633 16.422 13.643 1.00 77.94 90 ARG A N 1
ATOM 651 C CA . ARG A 1 90 ? -14.015 17.470 14.487 1.00 77.94 90 ARG A CA 1
ATOM 652 C C . ARG A 1 90 ? -13.254 16.874 15.673 1.00 77.94 90 ARG A C 1
ATOM 654 O O . ARG A 1 90 ? -12.120 17.283 15.930 1.00 77.94 90 ARG A O 1
ATOM 661 N N . ARG A 1 91 ? -13.835 15.886 16.365 1.00 79.31 91 ARG A N 1
ATOM 662 C CA . ARG A 1 91 ? -13.188 15.210 17.507 1.00 79.31 91 ARG A CA 1
ATOM 663 C C . ARG A 1 91 ? -11.909 14.485 17.086 1.00 79.31 91 ARG A C 1
ATOM 665 O O . ARG A 1 91 ? -10.879 14.612 17.750 1.00 79.31 91 ARG A O 1
ATOM 672 N N . ARG A 1 92 ? -11.943 13.773 15.956 1.00 79.56 92 ARG A N 1
ATOM 673 C CA . ARG A 1 92 ? -10.772 13.057 15.429 1.00 79.56 92 ARG A CA 1
ATOM 674 C C . ARG A 1 92 ? -9.691 13.992 14.891 1.00 79.56 92 ARG A C 1
ATOM 676 O O . ARG A 1 92 ? -8.517 13.679 15.067 1.00 79.56 92 ARG A O 1
ATOM 683 N N . ARG A 1 93 ? -10.055 15.153 14.329 1.00 73.62 93 ARG A N 1
ATOM 684 C CA . ARG A 1 93 ? -9.098 16.168 13.845 1.00 73.62 93 ARG A CA 1
ATOM 685 C C . ARG A 1 93 ? -8.143 16.645 14.944 1.00 73.62 93 ARG A C 1
ATOM 687 O O . ARG A 1 93 ? -6.943 16.696 14.706 1.00 73.62 93 ARG A O 1
ATOM 694 N N . ARG A 1 94 ? -8.645 16.946 16.150 1.00 69.31 94 ARG A N 1
ATOM 695 C CA . ARG A 1 94 ? -7.786 17.390 17.270 1.00 69.31 94 ARG A CA 1
ATOM 696 C C . ARG A 1 94 ? -6.745 16.336 17.662 1.00 69.31 94 ARG A C 1
ATOM 698 O O . ARG A 1 94 ? -5.599 16.679 17.911 1.00 69.31 94 ARG A O 1
ATOM 705 N N . ARG A 1 95 ? -7.125 15.055 17.656 1.00 70.12 95 ARG A N 1
ATOM 706 C CA . ARG A 1 95 ? -6.208 13.939 17.952 1.00 70.12 95 ARG A CA 1
ATOM 707 C C . ARG A 1 95 ? -5.220 13.670 16.813 1.00 70.12 95 ARG A C 1
ATOM 709 O O . ARG A 1 95 ? -4.082 13.307 17.074 1.00 70.12 95 ARG A O 1
ATOM 716 N N . ALA A 1 96 ? -5.640 13.875 15.565 1.00 65.81 96 ALA A N 1
ATOM 717 C CA . ALA A 1 96 ? -4.775 13.731 14.397 1.00 65.81 96 ALA A CA 1
ATOM 718 C C . ALA A 1 96 ? -3.631 14.758 14.384 1.00 65.81 96 ALA A C 1
ATOM 720 O O . ALA A 1 96 ? -2.504 14.394 14.072 1.00 65.81 96 ALA A O 1
ATOM 721 N N . LEU A 1 97 ? -3.901 16.007 14.781 1.00 67.50 97 LEU A N 1
ATOM 722 C CA . LEU A 1 97 ? -2.875 17.054 14.883 1.00 67.50 97 LEU A CA 1
ATOM 723 C C . LEU A 1 97 ? -1.785 16.711 15.910 1.00 67.50 97 LEU A C 1
ATOM 725 O O . LEU A 1 97 ? -0.614 16.957 15.652 1.00 67.50 97 LEU A O 1
ATOM 729 N N . LEU A 1 98 ? -2.149 16.075 17.027 1.00 67.81 98 LEU A N 1
ATOM 730 C CA . LEU A 1 98 ? -1.178 15.589 18.016 1.00 67.81 98 LEU A CA 1
ATOM 731 C C . LEU A 1 98 ? -0.335 14.424 17.468 1.00 67.81 98 LEU A C 1
ATOM 733 O O . LEU A 1 98 ? 0.868 14.373 17.696 1.00 67.81 98 LEU A O 1
ATOM 737 N N . GLY A 1 99 ? -0.946 13.519 16.695 1.00 62.94 99 GLY A N 1
ATOM 738 C CA . GLY A 1 99 ? -0.228 12.426 16.029 1.00 62.94 99 GLY A CA 1
ATOM 739 C C . GLY A 1 99 ? 0.746 12.899 14.942 1.00 62.94 99 GLY A C 1
ATOM 740 O O . GLY A 1 99 ? 1.784 12.273 14.749 1.00 62.94 99 GLY A O 1
ATOM 741 N N . LEU A 1 100 ? 0.443 14.015 14.268 1.00 66.44 100 LEU A N 1
ATOM 742 C CA . LEU A 1 100 ? 1.342 14.642 13.293 1.00 66.44 100 LEU A CA 1
ATOM 743 C C . LEU A 1 100 ? 2.609 15.222 13.946 1.00 66.44 100 LEU A C 1
ATOM 745 O O . LEU A 1 100 ? 3.664 15.188 13.321 1.00 66.44 100 LEU A O 1
ATOM 749 N N . GLY A 1 101 ? 2.530 15.693 15.196 1.00 63.88 101 GLY A N 1
ATOM 750 C CA . GLY A 1 101 ? 3.702 16.149 15.955 1.00 63.88 101 GLY A CA 1
ATOM 751 C C . GLY A 1 101 ? 4.719 15.026 16.184 1.00 63.88 101 GLY A C 1
ATOM 752 O O . GLY A 1 101 ? 5.875 15.156 15.798 1.00 63.88 101 GLY A O 1
ATOM 753 N N . GLY A 1 102 ? 4.269 13.873 16.696 1.00 63.94 102 GLY A N 1
ATOM 754 C CA . GLY A 1 102 ? 5.148 12.708 16.894 1.00 63.94 102 GLY A CA 1
ATOM 755 C C . GLY A 1 102 ? 5.652 12.085 15.584 1.00 63.94 102 GLY A C 1
ATOM 756 O O . GLY A 1 102 ? 6.764 11.569 15.519 1.00 63.94 102 GLY A O 1
ATOM 757 N N . ALA A 1 103 ? 4.862 12.171 14.510 1.00 61.22 103 ALA A N 1
ATOM 758 C CA . ALA A 1 103 ? 5.296 11.809 13.162 1.00 61.22 103 ALA A CA 1
ATOM 759 C C . ALA A 1 103 ? 6.455 12.690 12.663 1.00 61.22 103 ALA A C 1
ATOM 761 O O . ALA A 1 103 ? 7.414 12.169 12.101 1.00 61.22 103 ALA A O 1
ATOM 762 N N . ALA A 1 104 ? 6.377 14.007 12.876 1.00 62.78 104 ALA A N 1
ATOM 763 C CA . ALA A 1 104 ? 7.431 14.942 12.492 1.00 62.78 104 ALA A CA 1
ATOM 764 C C . ALA A 1 104 ? 8.735 14.691 13.268 1.00 62.78 104 ALA A C 1
ATOM 766 O O . ALA A 1 104 ? 9.809 14.728 12.673 1.00 62.78 104 ALA A O 1
ATOM 767 N N . GLU A 1 105 ? 8.647 14.358 14.558 1.00 63.88 105 GLU A N 1
ATOM 768 C CA . GLU A 1 105 ? 9.813 13.969 15.365 1.00 63.88 105 GLU A CA 1
ATOM 769 C C . GLU A 1 105 ? 10.461 12.672 14.862 1.00 63.88 105 GLU A C 1
ATOM 771 O O . GLU A 1 105 ? 11.681 12.611 14.713 1.00 63.88 105 GLU A O 1
ATOM 776 N N . LEU A 1 106 ? 9.656 11.655 14.527 1.00 64.44 106 LEU A N 1
ATOM 777 C CA . LEU A 1 106 ? 10.157 10.401 13.954 1.00 64.44 106 LEU A CA 1
ATOM 778 C C . LEU A 1 106 ? 10.854 10.631 12.604 1.00 64.44 106 LEU A C 1
ATOM 780 O O . LEU A 1 106 ? 11.908 10.056 12.349 1.00 64.44 106 LEU A O 1
ATOM 784 N N . LEU A 1 107 ? 10.285 11.486 11.751 1.00 61.78 107 LEU A N 1
ATOM 785 C CA . LEU A 1 107 ? 10.886 11.872 10.471 1.00 61.78 107 LEU A CA 1
ATOM 786 C C . LEU A 1 107 ? 12.202 12.629 10.668 1.00 61.78 107 LEU A C 1
ATOM 788 O O . LEU A 1 107 ? 13.177 12.328 9.984 1.00 61.78 107 LEU A O 1
ATOM 792 N N . GLY A 1 108 ? 12.249 13.552 11.632 1.00 60.94 108 GLY A N 1
ATOM 793 C CA . GLY A 1 108 ? 13.475 14.240 12.031 1.00 60.94 108 GLY A CA 1
ATOM 794 C C . GLY A 1 108 ? 14.555 13.256 12.482 1.00 60.94 108 GLY A C 1
ATOM 795 O O . GLY A 1 108 ? 15.671 13.296 11.971 1.00 60.94 108 GLY A O 1
ATOM 796 N N . ALA A 1 109 ? 14.214 12.303 13.351 1.00 63.66 109 ALA A N 1
ATOM 797 C CA . ALA A 1 109 ? 15.147 11.280 13.820 1.00 63.66 109 ALA A CA 1
ATOM 798 C C . ALA A 1 109 ? 15.655 10.370 12.684 1.00 63.66 109 ALA A C 1
ATOM 800 O O . ALA A 1 109 ? 16.850 10.089 12.609 1.00 63.66 109 ALA A O 1
ATOM 801 N N . LEU A 1 110 ? 14.772 9.947 11.772 1.00 58.50 110 LEU A N 1
ATOM 802 C CA . LEU A 1 110 ? 15.140 9.120 10.617 1.00 58.50 110 LEU A CA 1
ATOM 803 C C . LEU A 1 110 ? 16.008 9.882 9.607 1.00 58.50 110 LEU A C 1
ATOM 805 O O . LEU A 1 110 ? 16.923 9.297 9.038 1.00 58.50 110 LEU A O 1
ATOM 809 N N . SER A 1 111 ? 15.781 11.184 9.419 1.00 55.00 111 SER A N 1
ATOM 810 C CA . SER A 1 111 ? 16.594 12.017 8.518 1.00 55.00 111 SER A CA 1
ATOM 811 C C . SER A 1 111 ? 18.043 12.210 8.985 1.00 55.00 111 SER A C 1
ATOM 813 O O . SER A 1 111 ? 18.906 12.565 8.186 1.00 55.00 111 SER A O 1
ATOM 815 N N . LEU A 1 112 ? 18.318 11.946 10.266 1.00 55.91 112 LEU A N 1
ATOM 816 C CA . LEU A 1 112 ? 19.645 12.048 10.875 1.00 55.91 112 LEU A CA 1
ATOM 817 C C . LEU A 1 112 ? 20.383 10.701 10.933 1.00 55.91 112 LEU A C 1
ATOM 819 O O . LEU A 1 112 ? 21.542 10.664 11.348 1.00 55.91 112 LEU A O 1
ATOM 823 N N . ALA A 1 113 ? 19.744 9.596 10.534 1.00 54.12 113 ALA A N 1
ATOM 824 C CA . ALA A 1 113 ? 20.367 8.280 10.562 1.00 54.12 113 ALA A CA 1
ATOM 825 C C . ALA A 1 113 ? 21.305 8.091 9.346 1.00 54.12 113 ALA A C 1
ATOM 827 O O . ALA A 1 113 ? 20.854 8.152 8.196 1.00 54.12 113 ALA A O 1
ATOM 828 N N . PRO A 1 114 ? 22.610 7.843 9.568 1.00 46.81 114 PRO A N 1
ATOM 829 C CA . PRO A 1 114 ? 23.559 7.648 8.480 1.00 46.81 114 PRO A CA 1
ATOM 830 C C . PRO A 1 114 ? 23.203 6.402 7.654 1.00 46.81 114 PRO A C 1
ATOM 832 O O . PRO A 1 114 ? 22.951 5.333 8.205 1.00 46.81 114 PRO A O 1
ATOM 835 N N . GLY A 1 115 ? 23.187 6.543 6.323 1.00 52.59 115 GLY A N 1
ATOM 836 C CA . GLY A 1 115 ? 22.908 5.455 5.372 1.00 52.59 115 GLY A CA 1
ATOM 837 C C . GLY A 1 115 ? 21.503 5.444 4.748 1.00 52.59 115 GLY A C 1
ATOM 838 O O . GLY A 1 115 ? 21.263 4.655 3.841 1.00 52.59 115 GLY A O 1
ATOM 839 N N . LEU A 1 116 ? 20.592 6.337 5.155 1.00 51.41 116 LEU A N 1
ATOM 840 C CA . LEU A 1 116 ? 19.225 6.451 4.602 1.00 51.41 116 LEU A CA 1
ATOM 841 C C . LEU A 1 116 ? 19.104 7.451 3.425 1.00 51.41 116 LEU A C 1
ATOM 843 O O . LEU A 1 116 ? 18.023 7.941 3.102 1.00 51.41 116 LEU A O 1
ATOM 847 N N . GLY A 1 117 ? 20.231 7.775 2.788 1.00 42.31 117 GLY A N 1
ATOM 848 C CA . GLY A 1 117 ? 20.421 8.954 1.938 1.00 42.31 117 GLY A CA 1
ATOM 849 C C . GLY A 1 117 ? 19.992 8.867 0.470 1.00 42.31 117 GLY A C 1
ATOM 850 O O . GLY A 1 117 ? 20.479 9.679 -0.310 1.00 42.31 117 GLY A O 1
ATOM 851 N N . LEU A 1 118 ? 19.120 7.942 0.058 1.00 50.41 118 LEU A N 1
ATOM 852 C CA . LEU A 1 118 ? 18.613 7.941 -1.323 1.00 50.41 118 LEU A CA 1
ATOM 853 C C . LEU A 1 118 ? 17.246 8.613 -1.364 1.00 50.41 118 LEU A C 1
ATOM 855 O O . LEU A 1 118 ? 16.268 8.068 -0.862 1.00 50.41 118 LEU A O 1
ATOM 859 N N . SER A 1 119 ? 17.207 9.818 -1.931 1.00 48.94 119 SER A N 1
ATOM 860 C CA . SER A 1 119 ? 15.982 10.573 -2.207 1.00 48.94 119 SER A CA 1
ATOM 861 C C . SER A 1 119 ? 14.946 9.686 -2.923 1.00 48.94 119 SER A C 1
ATOM 863 O O . SER A 1 119 ? 15.334 8.853 -3.739 1.00 48.94 119 SER A O 1
ATOM 865 N N . PRO A 1 120 ? 13.625 9.856 -2.718 1.00 49.09 120 PRO A N 1
ATOM 866 C CA . PRO A 1 120 ? 12.616 9.167 -3.534 1.00 49.09 120 PRO A CA 1
ATOM 867 C C . PRO A 1 120 ? 12.700 9.562 -5.018 1.00 49.09 120 PRO A C 1
ATOM 869 O O . PRO A 1 120 ? 12.121 8.894 -5.865 1.00 49.09 120 PRO A O 1
ATOM 872 N N . VAL A 1 121 ? 13.431 10.639 -5.321 1.00 48.41 121 VAL A N 1
ATOM 873 C CA . VAL A 1 121 ? 13.759 11.107 -6.672 1.00 48.41 121 VAL A CA 1
ATOM 874 C C . VAL A 1 121 ? 15.122 10.589 -7.148 1.00 48.41 121 VAL A C 1
ATOM 876 O O . VAL A 1 121 ? 15.547 10.930 -8.246 1.00 48.41 121 VAL A O 1
ATOM 879 N N . ASP A 1 122 ? 15.830 9.807 -6.327 1.00 51.16 122 ASP A N 1
ATOM 880 C CA . ASP A 1 122 ? 17.077 9.160 -6.715 1.00 51.16 122 ASP A CA 1
ATOM 881 C C . ASP A 1 122 ? 16.760 7.929 -7.579 1.00 51.16 122 ASP A C 1
ATOM 883 O O . ASP A 1 122 ? 16.208 6.939 -7.077 1.00 51.16 122 ASP A O 1
ATOM 887 N N . PRO A 1 123 ? 17.117 7.955 -8.874 1.00 49.50 123 PRO A N 1
ATOM 888 C CA . PRO A 1 123 ? 16.910 6.833 -9.779 1.00 49.50 123 PRO A CA 1
ATOM 889 C C . PRO A 1 123 ? 17.512 5.533 -9.247 1.00 49.50 123 PRO A C 1
ATOM 891 O O . PRO A 1 123 ? 16.961 4.458 -9.466 1.00 49.50 123 PRO A O 1
ATOM 894 N N . ALA A 1 124 ? 18.612 5.597 -8.491 1.00 50.03 124 ALA A N 1
ATOM 895 C CA . ALA A 1 124 ? 19.270 4.404 -7.972 1.00 50.03 124 ALA A CA 1
ATOM 896 C C . ALA A 1 124 ? 18.340 3.533 -7.104 1.00 50.03 124 ALA A C 1
ATOM 898 O O . ALA A 1 124 ? 18.526 2.317 -7.041 1.00 50.03 124 ALA A O 1
ATOM 899 N N . ALA A 1 125 ? 17.309 4.122 -6.487 1.00 53.09 125 ALA A N 1
ATOM 900 C CA . ALA A 1 125 ? 16.383 3.416 -5.609 1.00 53.09 125 ALA A CA 1
ATOM 901 C C . ALA A 1 125 ? 15.178 2.765 -6.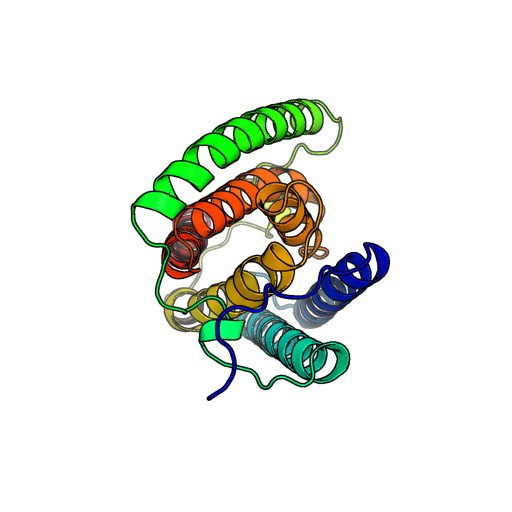330 1.00 53.09 125 ALA A C 1
ATOM 903 O O . ALA A 1 125 ? 14.550 1.862 -5.776 1.00 53.09 125 ALA A O 1
ATOM 904 N N . TYR A 1 126 ? 14.875 3.182 -7.568 1.00 58.62 126 TYR A N 1
ATOM 905 C CA . TYR A 1 126 ? 13.780 2.652 -8.405 1.00 58.62 126 TYR A CA 1
ATOM 906 C C . TYR A 1 126 ? 14.263 2.091 -9.759 1.00 58.62 126 TYR A C 1
ATOM 908 O O . TYR A 1 126 ? 13.458 1.795 -10.647 1.00 58.62 126 TYR A O 1
ATOM 916 N N . GLY A 1 127 ? 15.577 1.891 -9.897 1.00 59.75 127 GLY A N 1
ATOM 917 C CA . GLY A 1 127 ? 16.235 1.493 -11.138 1.00 59.75 127 GLY A CA 1
ATOM 918 C C . GLY A 1 127 ? 16.585 2.691 -12.026 1.00 59.75 127 GLY A C 1
ATOM 919 O O . GLY A 1 127 ? 16.027 3.775 -11.894 1.00 59.75 127 GLY A O 1
ATOM 920 N N . ALA A 1 128 ? 17.517 2.491 -12.960 1.00 63.78 128 ALA A N 1
ATOM 921 C 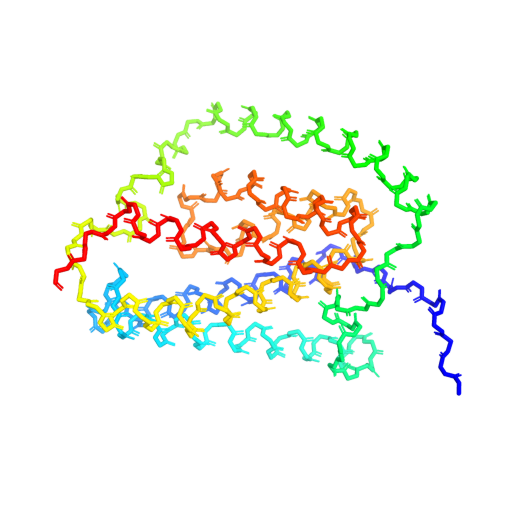CA . ALA A 1 128 ? 17.996 3.559 -13.835 1.00 63.78 128 ALA A CA 1
ATOM 922 C C . ALA A 1 128 ? 16.840 4.316 -14.519 1.00 63.78 128 ALA A C 1
ATOM 924 O O . ALA A 1 128 ? 15.946 3.704 -15.115 1.00 63.78 128 ALA A O 1
ATOM 925 N N . THR A 1 129 ? 16.884 5.650 -14.458 1.00 74.06 129 THR A N 1
ATOM 926 C CA . THR A 1 129 ? 16.004 6.521 -15.239 1.00 74.06 129 THR A CA 1
ATOM 927 C C . THR A 1 129 ? 16.167 6.185 -16.712 1.00 74.06 129 THR A C 1
ATOM 929 O O . THR A 1 129 ? 17.269 6.197 -17.261 1.00 74.06 129 THR A O 1
ATOM 932 N N . ARG A 1 130 ? 15.057 5.846 -17.363 1.00 82.56 130 ARG A N 1
ATOM 933 C CA . ARG A 1 130 ? 15.033 5.486 -18.779 1.00 82.56 130 ARG A CA 1
ATOM 934 C C . ARG A 1 130 ? 13.737 5.951 -19.431 1.00 82.56 130 ARG A C 1
ATOM 936 O O . ARG A 1 130 ? 12.721 6.025 -18.736 1.00 82.56 130 ARG A O 1
ATOM 943 N N . PRO A 1 131 ? 13.747 6.219 -20.744 1.00 88.75 131 PRO A N 1
ATOM 944 C CA . PRO A 1 131 ? 12.520 6.487 -21.469 1.00 88.75 131 PRO A CA 1
ATOM 945 C C . PRO A 1 131 ? 11.565 5.291 -21.414 1.00 88.75 131 PRO A C 1
ATOM 947 O O . PRO A 1 131 ? 12.001 4.134 -21.447 1.00 88.75 131 PRO A O 1
ATOM 950 N N . ILE A 1 132 ? 10.266 5.567 -21.360 1.00 93.12 132 ILE A N 1
ATOM 951 C CA . ILE A 1 132 ? 9.207 4.564 -21.445 1.00 93.12 132 ILE A CA 1
ATOM 952 C C . ILE A 1 132 ? 8.254 4.859 -22.592 1.00 93.12 132 ILE A C 1
ATOM 954 O O . ILE A 1 132 ? 7.953 6.009 -22.884 1.00 93.12 132 ILE A O 1
ATOM 958 N N . GLY A 1 133 ? 7.736 3.800 -23.210 1.00 95.69 133 GLY A N 1
ATOM 959 C CA . GLY A 1 133 ? 6.693 3.933 -24.219 1.00 95.69 133 GLY A CA 1
ATOM 960 C C . GLY A 1 133 ? 5.321 4.227 -23.611 1.00 95.69 133 GLY A C 1
ATOM 961 O O . GLY A 1 133 ? 5.023 3.827 -22.478 1.00 95.69 133 GLY A O 1
ATOM 962 N N . TRP A 1 134 ? 4.436 4.821 -24.412 1.00 96.88 134 TRP A N 1
ATOM 963 C CA . TRP A 1 134 ? 3.037 5.099 -24.051 1.00 96.88 134 TRP A CA 1
ATOM 964 C C . TRP A 1 134 ? 2.275 3.891 -23.496 1.00 96.88 134 TRP A C 1
ATOM 966 O O . TRP A 1 134 ? 1.475 4.038 -22.576 1.00 96.88 134 TRP A O 1
ATOM 976 N N . ALA A 1 135 ? 2.541 2.682 -23.997 1.00 96.94 135 ALA A N 1
ATOM 977 C CA . ALA A 1 135 ? 1.895 1.469 -23.497 1.00 96.94 135 ALA A CA 1
ATOM 978 C C . ALA A 1 135 ? 2.218 1.198 -22.017 1.00 96.94 135 ALA A C 1
ATOM 980 O O . ALA A 1 135 ? 1.326 0.846 -21.247 1.00 96.94 135 ALA A O 1
ATOM 981 N N . VAL A 1 136 ? 3.476 1.396 -21.601 1.00 96.38 136 VAL A N 1
ATOM 982 C CA . VAL A 1 136 ? 3.883 1.232 -20.196 1.00 96.38 136 VAL A CA 1
ATOM 983 C C . VAL A 1 136 ? 3.203 2.291 -19.340 1.00 96.38 136 VAL A C 1
ATOM 985 O O . VAL A 1 136 ? 2.624 1.945 -18.314 1.00 96.38 136 VAL A O 1
ATOM 988 N N . LEU A 1 137 ? 3.212 3.552 -19.785 1.00 96.50 137 LEU A N 1
ATOM 989 C CA . LEU A 1 137 ? 2.535 4.643 -19.085 1.00 96.50 137 LEU A CA 1
ATOM 990 C C . LEU A 1 137 ? 1.050 4.323 -18.858 1.00 96.50 137 LEU A C 1
ATOM 992 O O . LEU A 1 137 ? 0.580 4.356 -17.723 1.00 96.50 137 LEU A O 1
ATOM 996 N N . LEU A 1 138 ? 0.321 3.977 -19.921 1.00 97.69 138 LEU A N 1
ATOM 997 C CA . LEU A 1 138 ? -1.116 3.717 -19.852 1.00 97.69 138 LEU A CA 1
ATOM 998 C C . LEU A 1 138 ? -1.440 2.509 -18.971 1.00 97.69 138 LEU A C 1
ATOM 1000 O O . LEU A 1 138 ? -2.363 2.584 -18.167 1.00 97.69 138 LEU A O 1
ATOM 1004 N N . VAL A 1 139 ? -0.675 1.417 -19.066 1.00 97.94 139 VAL A N 1
ATOM 1005 C CA . VAL A 1 139 ? -0.882 0.244 -18.201 1.00 97.94 139 VAL A CA 1
ATOM 1006 C C . VAL A 1 139 ? -0.645 0.595 -16.734 1.00 97.94 139 VAL A C 1
ATOM 1008 O O . VAL A 1 139 ? -1.443 0.205 -15.880 1.00 97.94 139 VAL A O 1
ATOM 1011 N N . GLN A 1 140 ? 0.401 1.365 -16.425 1.00 96.44 140 GLN A N 1
ATOM 1012 C CA . GLN A 1 140 ? 0.657 1.780 -15.047 1.00 96.44 140 GLN A CA 1
ATOM 1013 C C . GLN A 1 140 ? -0.475 2.665 -14.516 1.00 96.44 140 GLN A C 1
ATOM 1015 O O . GLN A 1 140 ? -1.069 2.356 -13.486 1.00 96.44 140 GLN A O 1
ATOM 1020 N N . VAL A 1 141 ? -0.827 3.717 -15.254 1.00 97.56 141 VAL A N 1
ATOM 1021 C CA . VAL A 1 141 ? -1.808 4.724 -14.827 1.00 97.56 141 VAL A CA 1
ATOM 1022 C C . VAL A 1 141 ? -3.229 4.160 -14.767 1.00 97.56 141 VAL A C 1
ATOM 1024 O O . VAL A 1 141 ? -3.961 4.451 -13.826 1.00 97.56 141 VAL A O 1
ATOM 1027 N N . LEU A 1 142 ? -3.639 3.349 -15.744 1.00 98.00 142 LEU A N 1
ATOM 1028 C CA . LEU A 1 142 ? -5.032 2.903 -15.869 1.00 98.00 142 LEU A CA 1
ATOM 1029 C C . LEU A 1 142 ? -5.319 1.566 -15.184 1.00 98.00 142 LEU A C 1
ATOM 1031 O O . LEU A 1 142 ? -6.479 1.281 -14.892 1.00 98.00 142 LEU A O 1
ATOM 1035 N N . VAL A 1 143 ? -4.300 0.737 -14.942 1.00 97.75 143 VAL A N 1
ATOM 1036 C CA . VAL A 1 143 ? -4.495 -0.623 -14.415 1.00 97.75 143 VAL A CA 1
ATOM 1037 C C . VAL A 1 143 ? -3.741 -0.821 -13.112 1.00 97.75 143 VAL A C 1
ATOM 1039 O O . VAL A 1 143 ? -4.351 -1.138 -12.089 1.00 97.75 143 VAL A O 1
ATOM 1042 N N . VAL A 1 144 ? -2.424 -0.622 -13.127 1.00 97.69 144 VAL A N 1
ATOM 1043 C CA . VAL A 1 144 ? -1.583 -0.991 -11.984 1.00 97.69 144 VAL A CA 1
ATOM 1044 C C . VAL A 1 144 ? -1.801 -0.055 -10.803 1.00 97.69 144 VAL A C 1
ATOM 1046 O O . VAL A 1 144 ? -2.057 -0.541 -9.710 1.00 97.69 144 VAL A O 1
ATOM 1049 N N . TYR A 1 145 ? -1.758 1.264 -10.990 1.00 97.31 145 TYR A N 1
ATOM 1050 C CA . TYR A 1 145 ? -1.920 2.226 -9.895 1.00 97.31 145 TYR A CA 1
ATOM 1051 C C . TYR A 1 145 ? -3.312 2.199 -9.260 1.00 97.31 145 TYR A C 1
ATOM 1053 O O . TYR A 1 145 ? -3.384 2.162 -8.032 1.00 97.31 145 TYR A O 1
ATOM 1061 N N . PRO A 1 146 ? -4.425 2.101 -10.012 1.00 98.31 146 PRO A N 1
ATOM 1062 C CA . PRO A 1 146 ? -5.734 1.898 -9.399 1.00 98.31 146 PRO A CA 1
ATOM 1063 C C . PRO A 1 146 ? -5.795 0.622 -8.548 1.00 98.31 146 PRO A C 1
ATOM 1065 O O . PRO A 1 146 ? -6.343 0.644 -7.443 1.00 98.31 146 PRO A O 1
ATOM 1068 N N . LEU A 1 147 ? -5.197 -0.478 -9.021 1.00 98.25 147 LEU A N 1
ATOM 1069 C CA . LEU A 1 147 ? -5.131 -1.737 -8.277 1.00 98.25 147 LEU A CA 1
ATOM 1070 C C . LEU A 1 147 ? -4.225 -1.634 -7.037 1.00 98.25 147 LEU A C 1
ATOM 1072 O O . LEU A 1 147 ? -4.603 -2.120 -5.971 1.00 98.25 147 LEU A O 1
ATOM 1076 N N . THR A 1 148 ? -3.064 -0.990 -7.157 1.00 97.75 148 THR A N 1
ATOM 1077 C CA . THR A 1 148 ? -2.134 -0.708 -6.053 1.00 97.75 148 THR A CA 1
ATOM 1078 C C . THR A 1 148 ? -2.824 0.075 -4.954 1.00 97.75 148 THR A C 1
ATOM 1080 O O . THR A 1 148 ? -2.873 -0.380 -3.811 1.00 97.75 148 THR A O 1
ATOM 1083 N N . VAL A 1 149 ? -3.445 1.193 -5.317 1.00 97.75 149 VAL A N 1
ATOM 1084 C CA . VAL A 1 149 ? -4.164 2.060 -4.386 1.00 97.75 149 VAL A CA 1
ATOM 1085 C C . VAL A 1 149 ? -5.303 1.305 -3.718 1.00 97.75 149 VAL A C 1
ATOM 1087 O O . VAL A 1 149 ? -5.437 1.364 -2.498 1.00 97.75 149 VAL A O 1
ATOM 1090 N N . LEU A 1 150 ? -6.099 0.549 -4.481 1.00 97.56 150 LEU A N 1
ATOM 1091 C CA . LEU A 1 150 ? -7.167 -0.268 -3.911 1.00 97.56 150 LEU A CA 1
ATOM 1092 C C . LEU A 1 150 ? -6.618 -1.265 -2.886 1.00 97.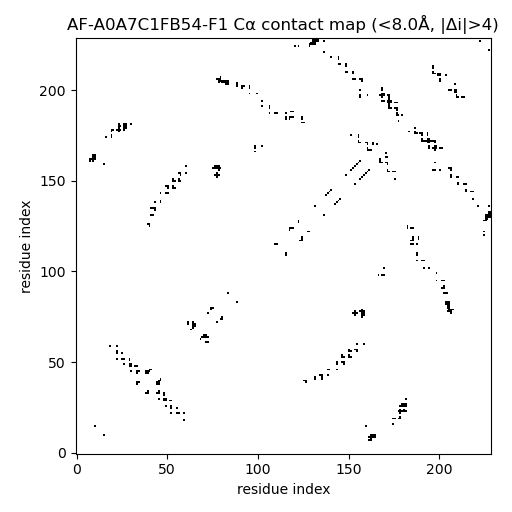56 150 LEU A C 1
ATOM 1094 O O . LEU A 1 150 ? -7.127 -1.324 -1.768 1.00 97.56 150 LEU A O 1
ATOM 1098 N N . ALA A 1 151 ? -5.602 -2.042 -3.256 1.00 98.38 151 ALA A N 1
ATOM 1099 C CA . ALA A 1 151 ? -5.054 -3.092 -2.408 1.00 98.38 151 ALA A CA 1
ATOM 1100 C C . ALA A 1 151 ? -4.429 -2.529 -1.129 1.00 98.38 151 ALA A C 1
ATOM 1102 O O . ALA A 1 151 ? -4.728 -3.001 -0.031 1.00 98.38 151 ALA A O 1
ATOM 1103 N N . GLU A 1 152 ? -3.592 -1.506 -1.254 1.00 98.38 152 GLU A N 1
ATOM 1104 C CA . GLU A 1 152 ? -2.855 -0.951 -0.125 1.00 98.38 152 GLU A CA 1
ATOM 1105 C C . GLU A 1 152 ? -3.740 -0.111 0.789 1.00 98.38 152 GLU A C 1
ATOM 1107 O O . GLU A 1 152 ? -3.676 -0.256 2.012 1.00 98.38 152 GLU A O 1
ATOM 1112 N N . GLU A 1 153 ? -4.618 0.725 0.235 1.00 98.38 153 GLU A N 1
ATOM 1113 C CA . GLU A 1 153 ? -5.529 1.507 1.063 1.00 98.38 153 GLU A CA 1
ATOM 1114 C C . GLU A 1 153 ? -6.566 0.617 1.742 1.00 98.38 153 GLU A C 1
ATOM 1116 O O . GLU A 1 153 ? -6.836 0.802 2.931 1.00 98.38 153 GLU A O 1
ATOM 1121 N N . ALA A 1 154 ? -7.098 -0.400 1.058 1.00 98.12 154 ALA A N 1
ATOM 1122 C CA . ALA A 1 154 ? -7.987 -1.359 1.702 1.00 98.12 154 ALA A CA 1
ATOM 1123 C C . ALA A 1 154 ? -7.277 -2.125 2.822 1.00 98.12 154 ALA A C 1
ATOM 1125 O O . ALA A 1 154 ? -7.824 -2.245 3.920 1.00 98.12 154 ALA A O 1
ATOM 1126 N N . PHE A 1 155 ? -6.060 -2.615 2.574 1.00 98.44 155 PHE A N 1
ATOM 1127 C CA . PHE A 1 155 ? -5.320 -3.409 3.548 1.00 98.44 155 PHE A CA 1
ATOM 1128 C C . PHE A 1 155 ? -4.880 -2.575 4.751 1.00 98.44 155 PHE A C 1
ATOM 1130 O O . PHE A 1 155 ? -5.214 -2.903 5.888 1.00 98.44 155 PHE A O 1
ATOM 1137 N N . PHE A 1 156 ? -4.156 -1.478 4.530 1.00 98.25 156 PHE A N 1
ATOM 1138 C CA . PHE A 1 156 ? -3.556 -0.714 5.620 1.00 98.25 156 PHE A CA 1
ATOM 1139 C C . PHE A 1 156 ? -4.560 0.238 6.271 1.00 98.25 156 PHE A C 1
ATOM 1141 O O . PHE A 1 156 ? -4.645 0.282 7.494 1.00 98.25 156 PHE A O 1
ATOM 1148 N N . ARG A 1 157 ? -5.366 0.962 5.488 1.00 96.94 157 ARG A N 1
ATOM 1149 C CA . ARG A 1 157 ? -6.228 2.049 5.994 1.00 96.94 157 ARG A CA 1
ATOM 1150 C C . ARG A 1 157 ? -7.655 1.575 6.264 1.00 96.94 157 ARG A C 1
ATOM 1152 O O . ARG A 1 157 ? -8.289 2.011 7.229 1.00 96.94 157 ARG A O 1
ATOM 1159 N N . GLY A 1 158 ? -8.175 0.692 5.418 1.00 95.56 158 GLY A N 1
ATOM 1160 C CA . GLY A 1 158 ? -9.492 0.078 5.573 1.00 95.56 158 GLY A CA 1
ATOM 1161 C C . GLY A 1 158 ? -9.513 -0.960 6.690 1.00 95.56 158 GLY A C 1
ATOM 1162 O O . GLY A 1 158 ? -10.332 -0.873 7.606 1.00 95.56 158 GLY A O 1
ATOM 1163 N N . PHE A 1 159 ? -8.575 -1.903 6.635 1.00 96.62 159 PHE A N 1
ATOM 1164 C CA . PHE A 1 159 ? -8.543 -3.071 7.502 1.00 96.62 159 PHE A CA 1
ATOM 1165 C C . PHE A 1 159 ? -7.585 -2.931 8.688 1.00 96.62 159 PHE A C 1
ATOM 1167 O O . PHE A 1 159 ? -8.017 -3.043 9.834 1.00 96.62 159 PHE A O 1
ATOM 1174 N N . LEU A 1 160 ? -6.299 -2.669 8.474 1.00 96.75 160 LEU A N 1
ATOM 1175 C CA . LEU A 1 160 ? -5.325 -2.761 9.560 1.00 96.75 160 LEU A CA 1
ATOM 1176 C C . LEU A 1 160 ? -5.462 -1.603 10.553 1.00 96.75 160 LEU A C 1
ATOM 1178 O O . LEU A 1 160 ? -5.558 -1.839 11.754 1.00 96.75 160 LEU A O 1
ATOM 1182 N N . GLN A 1 161 ? -5.549 -0.364 10.064 1.00 95.75 161 GLN A N 1
ATOM 1183 C CA . GLN A 1 161 ? -5.571 0.848 10.884 1.00 95.75 161 GLN A CA 1
ATOM 1184 C C . GLN A 1 161 ? -6.649 0.828 11.984 1.00 95.75 161 GLN A C 1
ATOM 1186 O O . GLN A 1 161 ? -6.304 1.107 13.129 1.00 95.75 161 GLN A O 1
ATOM 1191 N N . PRO A 1 162 ? -7.923 0.459 11.738 1.00 93.75 162 PRO A N 1
ATOM 1192 C CA . PRO A 1 162 ? -8.926 0.371 12.807 1.00 93.75 162 PRO A CA 1
ATOM 1193 C C . PRO A 1 162 ? -8.638 -0.665 13.905 1.00 93.75 162 PRO A C 1
ATOM 1195 O O . PRO A 1 162 ? -9.287 -0.620 14.945 1.00 93.75 162 PRO A O 1
ATOM 1198 N N . ARG A 1 163 ? -7.708 -1.599 13.674 1.00 95.06 163 ARG A N 1
ATOM 1199 C CA . ARG A 1 163 ? -7.378 -2.719 14.574 1.00 95.06 163 ARG A CA 1
ATOM 1200 C C . ARG A 1 163 ? -6.108 -2.463 15.386 1.00 95.06 163 ARG A C 1
ATOM 1202 O O . ARG A 1 163 ? -5.680 -3.326 16.150 1.00 95.06 163 ARG A O 1
ATOM 1209 N N . LEU A 1 164 ? -5.500 -1.289 15.223 1.00 93.88 164 LEU A N 1
ATOM 1210 C CA . LEU A 1 164 ? -4.322 -0.858 15.969 1.00 93.88 164 LEU A CA 1
ATOM 1211 C C . LEU A 1 164 ? -4.763 -0.151 17.253 1.00 93.88 164 LEU A C 1
ATOM 1213 O O . LEU A 1 164 ? -5.665 0.682 17.236 1.00 93.88 164 LEU A O 1
ATOM 1217 N N . SER A 1 165 ? -4.126 -0.483 18.374 1.00 88.12 165 SER A N 1
ATOM 1218 C CA . SER A 1 165 ? -4.466 0.069 19.692 1.00 88.12 165 SER A CA 1
ATOM 1219 C C . SER A 1 165 ? -3.764 1.396 19.990 1.00 88.12 165 SER A C 1
ATOM 1221 O O . SER A 1 165 ? -4.335 2.266 20.644 1.00 88.12 165 SER A O 1
ATOM 1223 N N . LEU A 1 166 ? -2.536 1.568 19.495 1.00 85.06 166 LEU A N 1
ATOM 1224 C CA . LEU A 1 166 ? -1.688 2.726 19.759 1.00 85.06 166 LEU A CA 1
ATOM 1225 C C . LEU A 1 166 ? -1.460 3.521 18.477 1.00 85.06 166 LEU A C 1
ATOM 1227 O O . LEU A 1 166 ? -1.103 2.946 17.456 1.00 85.06 166 LEU A O 1
ATOM 1231 N N . ALA A 1 167 ? -1.670 4.839 18.542 1.00 86.75 167 ALA A N 1
ATOM 1232 C CA . ALA A 1 167 ? -1.456 5.779 17.438 1.00 86.75 167 ALA A CA 1
ATOM 1233 C C . ALA A 1 167 ? -1.792 5.196 16.040 1.00 86.75 167 ALA A C 1
ATOM 1235 O O . ALA A 1 167 ? -0.925 5.159 15.165 1.00 86.75 167 ALA A O 1
ATOM 1236 N N . PRO A 1 168 ? -3.038 4.743 15.793 1.00 90.19 168 PRO A N 1
ATOM 1237 C CA . PRO A 1 168 ? -3.375 3.973 14.596 1.00 90.19 168 PRO A CA 1
ATOM 1238 C C . PRO A 1 168 ? -2.941 4.568 13.248 1.00 90.19 168 PRO A C 1
ATOM 1240 O O . PRO A 1 168 ? -2.412 3.818 12.428 1.00 90.19 168 PRO A O 1
ATOM 1243 N N . PRO A 1 169 ? -3.119 5.881 12.970 1.00 90.88 169 PRO A N 1
ATOM 1244 C CA . PRO A 1 169 ? -2.643 6.450 11.708 1.00 90.88 169 PRO A CA 1
ATOM 1245 C C . PRO A 1 169 ? -1.118 6.383 11.570 1.00 90.88 169 PRO A C 1
ATOM 1247 O O . PRO A 1 169 ? -0.627 6.209 10.458 1.00 90.88 169 PRO A O 1
ATOM 1250 N N . VAL A 1 170 ? -0.384 6.479 12.685 1.00 89.88 170 VAL A N 1
ATOM 1251 C CA . VAL A 1 170 ? 1.080 6.439 12.693 1.00 89.88 170 VAL A CA 1
ATOM 1252 C C . VAL A 1 170 ? 1.569 5.030 12.400 1.00 89.88 170 VAL A C 1
ATOM 1254 O O . VAL A 1 170 ? 2.274 4.809 11.418 1.00 89.88 170 VAL A O 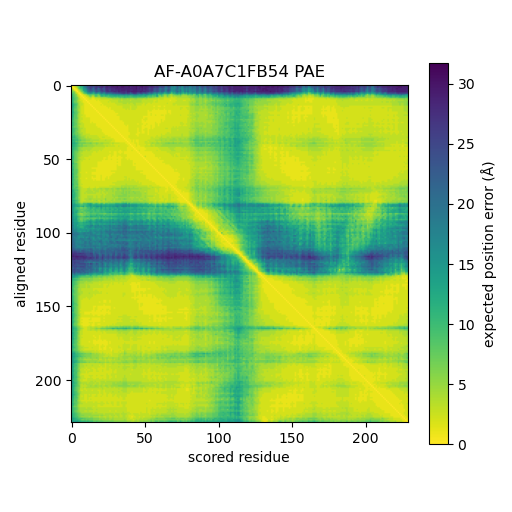1
ATOM 1257 N N . LEU A 1 171 ? 1.127 4.058 13.201 1.00 91.94 171 LEU A N 1
ATOM 1258 C CA . LEU A 1 171 ? 1.532 2.665 13.024 1.00 91.94 171 LEU A CA 1
ATOM 1259 C C . LEU A 1 171 ? 1.112 2.122 11.657 1.00 91.94 171 LEU A C 1
ATOM 1261 O O . LEU A 1 171 ? 1.910 1.466 10.999 1.00 91.94 171 LEU A O 1
ATOM 1265 N N . SER A 1 172 ? -0.094 2.439 11.180 1.00 95.44 172 SER A N 1
ATOM 1266 C CA . SER A 1 172 ? -0.512 2.041 9.833 1.00 95.44 172 SER A CA 1
ATOM 1267 C C . SER A 1 172 ? 0.384 2.632 8.744 1.00 95.44 172 SER A C 1
ATOM 1269 O O . SER A 1 172 ? 0.643 1.944 7.760 1.00 95.44 172 SER A O 1
ATOM 1271 N N . GLY A 1 173 ? 0.830 3.883 8.890 1.00 93.50 173 GLY A N 1
ATOM 1272 C CA . GLY A 1 173 ? 1.734 4.528 7.938 1.00 93.50 173 GLY A CA 1
ATOM 1273 C C . GLY A 1 173 ? 3.126 3.901 7.930 1.00 93.50 173 GLY A C 1
ATOM 1274 O O . GLY A 1 173 ? 3.670 3.640 6.860 1.00 93.50 173 GLY A O 1
ATOM 1275 N N . VAL A 1 174 ? 3.667 3.582 9.108 1.00 92.06 174 VAL A N 1
ATOM 1276 C CA . VAL A 1 174 ? 4.965 2.902 9.246 1.00 92.06 174 VAL A CA 1
ATOM 1277 C C . VAL A 1 174 ? 4.909 1.477 8.695 1.00 92.06 174 VAL A C 1
ATOM 1279 O O . VAL A 1 174 ? 5.791 1.085 7.941 1.00 92.06 174 VAL A O 1
ATOM 1282 N N . LEU A 1 175 ? 3.861 0.712 9.013 1.00 96.06 175 LEU A N 1
ATOM 1283 C CA . LEU A 1 175 ? 3.670 -0.647 8.490 1.00 96.06 175 LEU A CA 1
ATOM 1284 C C . LEU A 1 175 ? 3.510 -0.644 6.969 1.00 96.06 175 LEU A C 1
ATOM 1286 O O . LEU A 1 175 ? 4.050 -1.510 6.287 1.00 96.06 175 LEU A O 1
ATOM 1290 N N . TRP A 1 176 ? 2.816 0.360 6.436 1.00 96.88 176 TRP A N 1
ATOM 1291 C CA . TRP A 1 176 ? 2.737 0.579 5.001 1.00 96.88 176 TRP A CA 1
ATOM 1292 C C . TRP A 1 176 ? 4.105 0.906 4.388 1.00 96.88 176 TRP A C 1
ATOM 1294 O O . TRP A 1 176 ? 4.453 0.353 3.357 1.00 96.88 176 TRP A O 1
ATOM 1304 N N . ALA A 1 177 ? 4.939 1.737 5.002 1.00 92.44 177 ALA A N 1
ATOM 1305 C CA . ALA A 1 177 ? 6.287 1.943 4.472 1.00 92.44 177 ALA A CA 1
ATOM 1306 C C . ALA A 1 177 ? 7.105 0.636 4.527 1.00 92.44 177 ALA A C 1
ATOM 1308 O O . ALA A 1 177 ? 7.675 0.211 3.527 1.00 92.44 177 ALA A O 1
ATOM 1309 N N . ALA A 1 178 ? 7.067 -0.060 5.665 1.00 92.62 178 ALA A N 1
ATOM 1310 C CA . ALA A 1 178 ? 7.831 -1.279 5.915 1.00 92.62 178 ALA A CA 1
ATOM 1311 C C . ALA A 1 178 ? 7.438 -2.474 5.027 1.00 92.62 178 ALA A C 1
ATOM 1313 O O . ALA A 1 178 ? 8.248 -3.378 4.844 1.00 92.62 178 ALA A O 1
ATOM 1314 N N . HIS A 1 179 ? 6.224 -2.505 4.466 1.00 94.81 179 HIS A N 1
ATOM 1315 C CA . HIS A 1 179 ? 5.818 -3.596 3.574 1.00 94.81 179 HIS A CA 1
ATOM 1316 C C . HIS A 1 179 ? 6.492 -3.539 2.193 1.00 94.81 179 HIS A C 1
ATOM 1318 O O . HIS A 1 179 ? 6.463 -4.527 1.466 1.00 94.81 179 HIS A O 1
ATOM 1324 N N . HIS A 1 180 ? 7.142 -2.426 1.843 1.00 92.00 180 HIS A N 1
ATOM 1325 C CA . HIS A 1 180 ? 7.909 -2.272 0.607 1.00 92.00 180 HIS A CA 1
ATOM 1326 C C . HIS A 1 180 ? 9.323 -2.859 0.741 1.00 92.00 180 HIS A C 1
ATOM 1328 O O . HIS A 1 180 ? 10.321 -2.179 0.507 1.00 92.00 180 HIS A O 1
ATOM 1334 N N . LEU A 1 181 ? 9.427 -4.133 1.135 1.00 88.62 181 LEU A N 1
ATOM 1335 C CA . LEU A 1 181 ? 10.712 -4.795 1.407 1.00 88.62 181 LEU A CA 1
ATOM 1336 C C . LEU A 1 181 ? 11.657 -4.779 0.196 1.00 88.62 181 LEU A C 1
ATOM 1338 O O . LEU A 1 181 ? 12.862 -4.614 0.357 1.00 88.62 181 LEU A O 1
ATOM 1342 N N . GLN A 1 182 ? 11.114 -4.883 -1.018 1.00 86.00 182 GLN A N 1
ATOM 1343 C CA . GLN A 1 182 ? 11.873 -4.781 -2.269 1.00 86.00 182 GLN A CA 1
ATOM 1344 C C . GLN A 1 182 ? 12.480 -3.391 -2.525 1.00 86.00 182 GLN A C 1
ATOM 1346 O O . GLN A 1 182 ? 13.341 -3.246 -3.384 1.00 86.00 182 GLN A O 1
ATOM 1351 N N . GLN A 1 183 ? 12.033 -2.366 -1.798 1.00 81.19 183 GLN A N 1
ATOM 1352 C CA . GLN A 1 183 ? 12.484 -0.978 -1.904 1.00 81.19 183 GLN A CA 1
ATOM 1353 C C . GLN A 1 183 ? 12.982 -0.473 -0.544 1.00 81.19 183 GLN A C 1
ATOM 1355 O O . GLN A 1 183 ? 12.761 0.686 -0.184 1.00 81.19 183 GLN A O 1
ATOM 1360 N N . ALA A 1 184 ? 13.663 -1.341 0.215 1.00 80.44 184 ALA A N 1
ATOM 1361 C CA . ALA A 1 184 ? 14.078 -1.080 1.593 1.00 80.44 184 ALA A CA 1
ATOM 1362 C C . ALA A 1 184 ? 14.799 0.269 1.783 1.00 80.44 184 ALA A C 1
ATOM 1364 O O . ALA A 1 184 ? 14.543 0.973 2.758 1.00 80.44 184 ALA A O 1
ATOM 1365 N N . ALA A 1 185 ? 15.632 0.669 0.817 1.00 76.06 185 ALA A N 1
ATOM 1366 C CA . ALA A 1 185 ? 16.355 1.941 0.845 1.00 76.06 185 ALA A CA 1
ATOM 1367 C C . ALA A 1 185 ? 15.439 3.185 0.823 1.00 76.06 185 ALA A C 1
ATOM 1369 O O . ALA A 1 185 ? 15.834 4.247 1.290 1.00 76.06 185 ALA A O 1
ATOM 1370 N N . THR A 1 186 ? 14.208 3.059 0.319 1.00 74.94 186 THR A N 1
ATOM 1371 C CA . THR A 1 186 ? 13.238 4.165 0.199 1.00 74.94 186 THR A CA 1
ATOM 1372 C C . THR A 1 186 ? 12.237 4.222 1.347 1.00 74.94 186 THR A C 1
ATOM 1374 O O . THR A 1 186 ? 11.507 5.205 1.467 1.00 74.94 186 THR A O 1
ATOM 1377 N N . ILE A 1 187 ? 12.212 3.209 2.223 1.00 80.50 187 ILE A N 1
ATOM 1378 C CA . ILE A 1 187 ? 11.287 3.133 3.365 1.00 80.50 187 ILE A CA 1
ATOM 1379 C C . ILE A 1 187 ? 11.246 4.440 4.176 1.00 80.50 187 ILE A C 1
ATOM 1381 O O . ILE A 1 187 ? 10.137 4.904 4.447 1.00 80.50 187 ILE A O 1
ATOM 1385 N N . PRO A 1 188 ? 12.377 5.088 4.527 1.00 77.62 188 PRO A N 1
ATOM 1386 C CA . PRO A 1 188 ? 12.348 6.333 5.302 1.00 77.62 188 PRO A CA 1
ATOM 1387 C C . PRO A 1 188 ? 11.546 7.447 4.623 1.00 77.62 188 PRO A C 1
ATOM 1389 O O . PRO A 1 188 ? 10.867 8.217 5.297 1.00 77.62 188 PRO A O 1
ATOM 1392 N N . TRP A 1 189 ? 11.566 7.491 3.291 1.00 75.50 189 TRP A N 1
ATOM 1393 C CA . TRP A 1 189 ? 10.842 8.467 2.476 1.00 75.50 189 TRP A CA 1
ATOM 1394 C C . TRP A 1 189 ? 9.390 8.075 2.209 1.00 75.50 189 TRP A C 1
ATOM 1396 O O . TRP A 1 189 ? 8.548 8.944 1.985 1.00 75.50 189 TRP A O 1
ATOM 1406 N N . LEU A 1 190 ? 9.066 6.785 2.306 1.00 83.06 190 LEU A N 1
ATOM 1407 C CA . LEU A 1 190 ? 7.691 6.294 2.262 1.00 83.06 190 LEU A CA 1
ATOM 1408 C C . LEU A 1 190 ? 6.947 6.571 3.576 1.00 83.06 190 LEU A C 1
ATOM 1410 O O . LEU A 1 190 ? 5.751 6.860 3.553 1.00 83.06 190 LEU A O 1
ATOM 1414 N N . VAL A 1 191 ? 7.629 6.551 4.726 1.00 85.81 191 VAL A N 1
ATOM 1415 C CA . VAL A 1 191 ? 7.014 6.850 6.033 1.00 85.81 191 VAL A CA 1
ATOM 1416 C C . VAL A 1 191 ? 6.189 8.153 6.028 1.00 85.81 191 VAL A C 1
ATOM 1418 O O . VAL A 1 191 ? 5.007 8.070 6.369 1.00 85.81 191 VAL A O 1
ATOM 1421 N N . PRO A 1 192 ? 6.695 9.334 5.613 1.00 83.69 192 PRO A N 1
ATOM 1422 C CA . PRO A 1 192 ? 5.908 10.570 5.658 1.00 83.69 192 PRO A CA 1
ATOM 1423 C C . PRO A 1 192 ? 4.633 10.505 4.808 1.00 83.69 192 PRO A C 1
ATOM 1425 O O . PRO A 1 192 ? 3.567 10.916 5.278 1.00 83.69 192 PRO A O 1
ATOM 1428 N N . LEU A 1 193 ? 4.704 9.929 3.602 1.00 85.94 193 LEU A N 1
ATOM 1429 C CA . LEU A 1 193 ? 3.516 9.703 2.775 1.00 85.94 193 LEU A CA 1
ATOM 1430 C C . LEU A 1 193 ? 2.541 8.751 3.480 1.00 85.94 193 LEU A C 1
ATOM 1432 O O . LEU A 1 193 ? 1.363 9.071 3.644 1.00 85.94 193 LEU A O 1
ATOM 1436 N N . GLY A 1 194 ? 3.031 7.619 3.986 1.00 91.44 194 GLY A N 1
ATOM 1437 C CA . GLY A 1 194 ? 2.215 6.632 4.684 1.00 91.44 194 GLY A CA 1
ATOM 1438 C C . GLY A 1 194 ? 1.469 7.205 5.892 1.00 91.44 194 GLY A C 1
ATOM 1439 O O . GLY A 1 194 ? 0.297 6.864 6.108 1.00 91.44 194 GLY A O 1
ATOM 1440 N N . LEU A 1 195 ? 2.125 8.094 6.643 1.00 90.69 195 LEU A N 1
ATOM 1441 C CA . LEU A 1 195 ? 1.562 8.831 7.776 1.00 90.69 195 LEU A CA 1
ATOM 1442 C C . LEU A 1 195 ? 0.476 9.813 7.325 1.00 90.69 195 LEU A C 1
ATOM 1444 O O . LEU A 1 195 ? -0.612 9.825 7.908 1.00 90.69 195 LEU A O 1
ATOM 1448 N N . ALA A 1 196 ? 0.729 10.589 6.267 1.00 88.69 196 ALA A N 1
ATOM 1449 C CA . ALA A 1 196 ? -0.255 11.508 5.698 1.00 88.69 196 ALA A CA 1
ATOM 1450 C C . ALA A 1 196 ? -1.527 10.765 5.252 1.00 88.69 196 ALA A C 1
ATOM 1452 O O . ALA A 1 196 ? -2.639 11.174 5.599 1.00 88.69 196 ALA A O 1
ATOM 1453 N N . LEU A 1 197 ? -1.372 9.623 4.574 1.00 93.19 197 LEU A N 1
ATOM 1454 C CA . LEU A 1 197 ? -2.482 8.761 4.152 1.00 93.19 197 LEU A CA 1
ATOM 1455 C C . LEU A 1 197 ? -3.267 8.207 5.352 1.00 93.19 197 LEU A C 1
ATOM 1457 O O . LEU A 1 197 ? -4.499 8.282 5.383 1.00 93.19 197 LEU A O 1
ATOM 1461 N N . GLY A 1 198 ? -2.567 7.713 6.380 1.00 92.94 198 GLY A N 1
ATOM 1462 C CA . GLY A 1 198 ? -3.188 7.217 7.612 1.00 92.94 198 GLY A CA 1
ATOM 1463 C C . GLY A 1 198 ? -3.976 8.303 8.352 1.00 92.94 198 GLY A C 1
ATOM 1464 O O . GLY A 1 198 ? -5.107 8.073 8.799 1.00 92.94 198 GLY A O 1
ATOM 1465 N N . VAL A 1 199 ? -3.424 9.513 8.449 1.00 90.50 199 VAL A N 1
ATOM 1466 C CA . VAL A 1 199 ? -4.103 10.674 9.043 1.00 90.50 199 VAL A CA 1
ATOM 1467 C C . VAL A 1 199 ? -5.324 11.081 8.222 1.00 90.50 199 VAL A C 1
ATOM 1469 O O . VAL A 1 199 ? -6.391 11.330 8.794 1.00 90.50 199 VAL A O 1
ATOM 1472 N N . LEU A 1 200 ? -5.210 11.099 6.895 1.00 90.81 200 LEU A N 1
ATOM 1473 C CA . LEU A 1 200 ? -6.311 11.449 6.005 1.00 90.81 200 LEU A CA 1
ATOM 1474 C C . LEU A 1 200 ? -7.474 10.460 6.147 1.00 90.81 200 LEU A C 1
ATOM 1476 O O . LEU A 1 200 ? -8.618 10.884 6.337 1.00 90.81 200 LEU A O 1
ATOM 1480 N N . ARG A 1 201 ? -7.186 9.153 6.194 1.00 92.75 201 ARG A N 1
ATOM 1481 C CA . ARG A 1 201 ? -8.178 8.115 6.512 1.00 92.75 201 ARG A CA 1
ATOM 1482 C C . ARG A 1 201 ? -8.812 8.314 7.887 1.00 92.75 201 ARG A C 1
ATOM 1484 O O . ARG A 1 201 ? -10.032 8.165 8.039 1.00 92.75 201 ARG A O 1
ATOM 1491 N N . TRP A 1 202 ? -7.999 8.606 8.902 1.00 89.50 202 TRP A N 1
ATOM 1492 C CA . TRP A 1 202 ? -8.471 8.803 10.275 1.00 89.50 202 TRP A CA 1
ATOM 1493 C C . TRP A 1 202 ? -9.436 9.983 10.374 1.00 89.50 202 TRP A C 1
ATOM 1495 O O . TRP A 1 202 ? -10.457 9.905 11.064 1.00 89.50 202 TRP A O 1
ATOM 1505 N N . TRP A 1 203 ? -9.118 11.062 9.658 1.00 85.69 203 TRP A N 1
ATOM 1506 C CA . TRP A 1 203 ? -9.922 12.271 9.595 1.00 85.69 203 TRP A CA 1
ATOM 1507 C C . TRP A 1 203 ? -11.201 12.079 8.779 1.00 85.69 203 TRP A C 1
ATOM 1509 O O . TRP A 1 203 ? -12.261 12.533 9.206 1.00 85.69 203 TRP A O 1
ATOM 1519 N N . ARG A 1 204 ? -11.137 11.427 7.614 1.00 88.19 204 ARG A N 1
ATOM 1520 C CA . ARG A 1 204 ? -12.287 11.334 6.700 1.00 88.19 204 ARG A CA 1
ATOM 1521 C C . ARG A 1 204 ? -13.281 10.241 7.078 1.00 88.19 204 ARG A C 1
ATOM 1523 O O . ARG A 1 204 ? -14.482 10.437 6.886 1.00 88.19 204 ARG A O 1
ATOM 1530 N N . GLY A 1 205 ? -12.800 9.151 7.674 1.00 89.00 205 GLY A N 1
ATOM 1531 C CA . GLY A 1 205 ? -13.625 7.978 7.974 1.00 89.00 205 GLY A CA 1
ATOM 1532 C C . GLY A 1 205 ? -13.633 6.914 6.896 1.00 89.00 205 GLY A C 1
ATOM 1533 O O . GLY A 1 205 ? -14.106 5.814 7.161 1.00 89.00 205 GLY A O 1
ATOM 1534 N N . ASP A 1 206 ? -13.071 7.220 5.737 1.00 92.69 206 ASP A N 1
ATOM 1535 C CA . ASP A 1 206 ? -13.057 6.361 4.568 1.00 92.69 206 ASP A CA 1
ATOM 1536 C C . ASP A 1 206 ? -11.748 6.525 3.789 1.00 92.69 206 ASP A C 1
ATOM 1538 O O . ASP A 1 206 ? -11.005 7.489 4.003 1.00 92.69 206 ASP A O 1
ATOM 1542 N N . ILE A 1 207 ? -11.453 5.564 2.915 1.00 95.56 207 ILE A N 1
ATOM 1543 C CA . ILE A 1 207 ? -10.181 5.505 2.184 1.00 95.56 207 ILE A CA 1
ATOM 1544 C C . ILE A 1 207 ? -10.163 6.337 0.895 1.00 95.56 207 ILE A C 1
ATOM 1546 O O . ILE A 1 207 ? -9.132 6.396 0.241 1.00 95.56 207 ILE A O 1
ATOM 1550 N N . ARG A 1 208 ? -11.263 6.984 0.477 1.00 95.25 208 ARG A N 1
ATOM 1551 C CA . ARG A 1 208 ? -11.314 7.619 -0.858 1.00 95.25 208 ARG A CA 1
ATOM 1552 C C . ARG A 1 208 ? -10.310 8.756 -0.996 1.00 95.25 208 ARG A C 1
ATOM 1554 O O . ARG A 1 208 ? -9.632 8.865 -2.007 1.00 95.25 208 ARG A O 1
ATOM 1561 N N . ALA A 1 209 ? -10.219 9.604 0.026 1.00 92.44 209 ALA A N 1
ATOM 1562 C CA . ALA A 1 209 ? -9.312 10.745 0.000 1.00 92.44 209 ALA A CA 1
ATOM 1563 C C . ALA A 1 209 ? -7.844 10.306 0.086 1.00 92.44 209 ALA A C 1
ATOM 1565 O O . ALA A 1 209 ? -7.014 10.846 -0.637 1.00 92.44 209 ALA A O 1
ATOM 1566 N N . SER A 1 210 ? -7.528 9.320 0.935 1.00 94.62 210 SER A N 1
ATOM 1567 C CA . SER A 1 210 ? -6.178 8.757 0.993 1.00 94.62 210 SER A CA 1
ATOM 1568 C C . SER A 1 210 ? -5.826 8.050 -0.312 1.00 94.62 210 SER A C 1
ATOM 1570 O O . SER A 1 210 ? -4.779 8.335 -0.876 1.00 94.62 210 SER A O 1
ATOM 1572 N N . GLY A 1 211 ? -6.742 7.270 -0.882 1.00 96.06 211 GLY A N 1
ATOM 1573 C CA . GLY A 1 211 ? -6.550 6.650 -2.188 1.00 96.06 211 GLY A CA 1
ATOM 1574 C C . GLY A 1 211 ? -6.335 7.647 -3.323 1.00 96.06 211 GLY A C 1
ATOM 1575 O O . GLY A 1 211 ? -5.445 7.442 -4.137 1.00 96.06 211 GLY A O 1
ATOM 1576 N N . ALA A 1 212 ? -7.065 8.764 -3.354 1.00 95.31 212 ALA A N 1
ATOM 1577 C CA . ALA A 1 212 ? -6.838 9.808 -4.353 1.00 95.31 212 ALA A CA 1
ATOM 1578 C C . ALA A 1 212 ? -5.437 10.434 -4.229 1.00 95.31 212 ALA A C 1
ATOM 1580 O O . ALA A 1 212 ? -4.751 10.594 -5.233 1.00 95.31 212 ALA A O 1
ATOM 1581 N N . VAL A 1 213 ? -4.996 10.757 -3.007 1.00 93.38 213 VAL A N 1
ATOM 1582 C CA . VAL A 1 213 ? -3.648 11.308 -2.766 1.00 93.38 213 VAL A CA 1
ATOM 1583 C 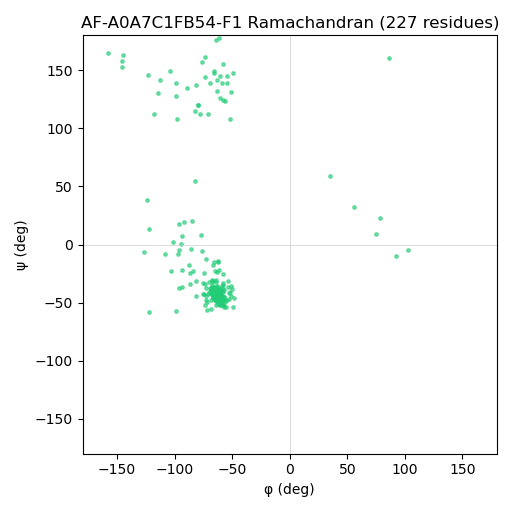C . VAL A 1 213 ? -2.564 10.295 -3.130 1.00 93.38 213 VAL A C 1
ATOM 1585 O O . VAL A 1 213 ? -1.582 10.663 -3.764 1.00 93.38 213 VAL A O 1
ATOM 1588 N N . HIS A 1 214 ? -2.760 9.029 -2.767 1.00 96.00 214 HIS A N 1
ATOM 1589 C CA . HIS A 1 214 ? -1.853 7.935 -3.097 1.00 96.00 214 HIS A CA 1
ATOM 1590 C C . HIS A 1 214 ? -1.731 7.763 -4.619 1.00 96.00 214 HIS A C 1
ATOM 1592 O O . HIS A 1 214 ? -0.632 7.849 -5.152 1.00 96.00 214 HIS A O 1
ATOM 1598 N N . TYR A 1 215 ? -2.859 7.652 -5.328 1.00 96.44 215 TYR A N 1
ATOM 1599 C CA . TYR A 1 215 ? -2.895 7.542 -6.788 1.00 96.44 215 TYR A CA 1
ATOM 1600 C C . TYR A 1 215 ? -2.178 8.706 -7.480 1.00 96.44 215 TYR A C 1
ATOM 1602 O O . TYR A 1 215 ? -1.365 8.499 -8.377 1.00 96.44 215 TYR A O 1
ATOM 1610 N N . LEU A 1 216 ? -2.469 9.943 -7.062 1.00 93.12 216 LEU A N 1
ATOM 1611 C CA . LEU A 1 216 ? -1.816 11.127 -7.619 1.00 93.12 216 LEU A CA 1
ATOM 1612 C C . LEU A 1 216 ? -0.309 11.125 -7.343 1.00 93.12 216 LEU A C 1
ATOM 1614 O O . LEU A 1 216 ? 0.450 11.552 -8.207 1.00 93.12 216 LEU A O 1
ATOM 1618 N N . GLY A 1 217 ? 0.114 10.633 -6.175 1.00 88.00 217 GLY A N 1
ATOM 1619 C CA . GLY A 1 217 ? 1.521 10.439 -5.835 1.00 88.00 217 GLY A CA 1
ATOM 1620 C C . GLY A 1 217 ? 2.222 9.477 -6.794 1.00 88.00 217 GLY A C 1
ATOM 1621 O O . GLY A 1 217 ? 3.254 9.841 -7.354 1.00 88.00 217 GLY A O 1
ATOM 1622 N N . ASP A 1 218 ? 1.629 8.308 -7.048 1.00 91.69 218 ASP A N 1
ATOM 1623 C CA . ASP A 1 218 ? 2.174 7.303 -7.972 1.00 91.69 218 ASP A CA 1
ATOM 1624 C C . ASP A 1 218 ? 2.283 7.840 -9.404 1.00 91.69 218 ASP A C 1
ATOM 1626 O O . ASP A 1 218 ? 3.320 7.701 -10.059 1.00 91.69 218 ASP A O 1
ATOM 1630 N N . VAL A 1 219 ? 1.223 8.498 -9.887 1.00 92.50 219 VAL A N 1
ATOM 1631 C CA . VAL A 1 219 ? 1.203 9.101 -11.226 1.00 92.50 219 VAL A CA 1
ATOM 1632 C C . VAL A 1 219 ? 2.256 10.198 -11.333 1.00 92.50 219 VAL A C 1
ATOM 1634 O O . VAL A 1 219 ? 3.027 10.197 -12.291 1.00 92.50 219 VAL A O 1
ATOM 1637 N N . LEU A 1 220 ? 2.309 11.115 -10.360 1.00 88.81 220 LEU A N 1
ATOM 1638 C CA . LEU A 1 220 ? 3.270 12.216 -10.359 1.00 88.81 220 LEU A CA 1
ATOM 1639 C C . LEU A 1 220 ? 4.704 11.688 -10.345 1.00 88.81 220 LEU A C 1
ATOM 1641 O O . LEU A 1 220 ? 5.527 12.158 -11.127 1.00 88.81 220 LEU A O 1
ATOM 1645 N N . PHE A 1 221 ? 4.991 10.693 -9.506 1.00 85.88 221 PHE A N 1
ATOM 1646 C CA . PHE A 1 221 ? 6.290 10.033 -9.473 1.00 85.88 221 PHE A CA 1
ATOM 1647 C C . PHE A 1 221 ? 6.660 9.459 -10.846 1.00 85.88 221 PHE A C 1
ATOM 1649 O O . PHE A 1 221 ? 7.738 9.759 -11.360 1.00 85.88 221 PHE A O 1
ATOM 1656 N N . LEU A 1 222 ? 5.759 8.703 -11.484 1.00 89.25 222 LEU A N 1
ATOM 1657 C CA . LEU A 1 222 ? 6.025 8.097 -12.790 1.00 89.25 222 LEU A CA 1
ATOM 1658 C C . LEU A 1 222 ? 6.349 9.146 -13.860 1.00 89.25 222 LEU A C 1
ATOM 1660 O O . LEU A 1 222 ? 7.366 9.026 -14.538 1.00 89.25 222 LEU A O 1
ATOM 1664 N N . VAL A 1 223 ? 5.507 1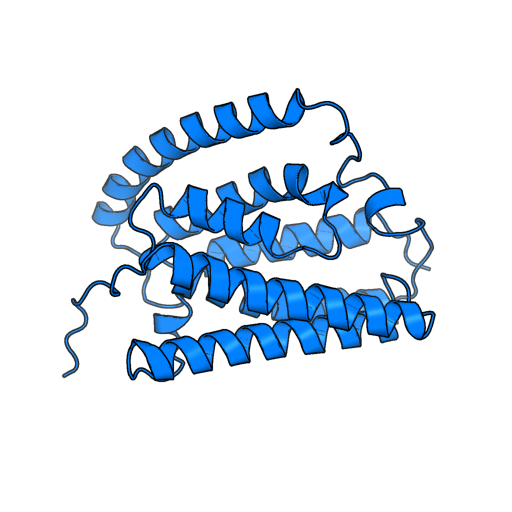0.175 -14.001 1.00 89.94 223 VAL A N 1
ATOM 1665 C CA . VAL A 1 223 ? 5.638 11.159 -15.093 1.00 89.94 223 VAL A CA 1
ATOM 1666 C C . VAL A 1 223 ? 6.787 12.143 -14.887 1.00 89.94 223 VAL A C 1
ATOM 1668 O O . VAL A 1 223 ? 7.294 12.695 -15.858 1.00 89.94 223 VAL A O 1
ATOM 1671 N N . THR A 1 224 ? 7.201 12.377 -13.639 1.00 86.31 224 THR A N 1
ATOM 1672 C CA . THR A 1 224 ? 8.345 13.254 -13.332 1.00 86.31 224 THR A CA 1
ATOM 1673 C C . THR A 1 224 ? 9.677 12.514 -13.374 1.00 86.31 224 THR A C 1
ATOM 1675 O O . THR A 1 224 ? 10.702 13.140 -13.628 1.00 86.31 224 THR A O 1
ATOM 1678 N N . THR A 1 225 ? 9.668 11.193 -13.170 1.00 85.00 225 THR A N 1
ATOM 1679 C CA . THR A 1 225 ? 10.889 10.376 -13.129 1.00 85.00 225 THR A CA 1
ATOM 1680 C C . THR A 1 225 ? 11.221 9.758 -14.490 1.00 85.00 225 THR A C 1
ATOM 1682 O O . THR A 1 225 ? 12.395 9.663 -14.844 1.00 85.00 225 THR A O 1
ATOM 1685 N N . TYR A 1 226 ? 10.221 9.348 -15.279 1.00 87.88 226 TYR A N 1
ATOM 1686 C CA . TYR A 1 226 ? 10.436 8.592 -16.518 1.00 87.88 226 TYR A CA 1
ATOM 1687 C C . TYR A 1 226 ? 9.933 9.365 -17.746 1.00 87.88 226 TYR A C 1
ATOM 1689 O O . TYR A 1 226 ? 8.721 9.524 -17.910 1.00 87.88 226 TYR A O 1
ATOM 1697 N N . PRO A 1 227 ? 10.835 9.819 -18.640 1.00 90.38 227 PRO A N 1
ATOM 1698 C CA . PRO A 1 227 ? 10.447 10.451 -19.897 1.00 90.38 227 PRO A CA 1
ATOM 1699 C C . PRO A 1 227 ? 9.599 9.509 -20.754 1.00 90.38 227 PRO A C 1
ATOM 1701 O O . PRO A 1 227 ? 9.910 8.324 -20.863 1.00 90.38 227 PRO A O 1
ATOM 1704 N N . VAL A 1 228 ? 8.557 10.032 -21.397 1.00 92.25 228 VAL A N 1
ATOM 1705 C CA . VAL A 1 228 ? 7.704 9.254 -22.305 1.00 92.25 228 VAL A CA 1
ATOM 1706 C C . VAL A 1 228 ? 8.139 9.513 -23.744 1.00 92.25 228 VAL A C 1
ATOM 1708 O O . VAL A 1 228 ? 8.253 10.674 -24.141 1.00 92.25 228 VAL A O 1
ATOM 1711 N N . VAL A 1 229 ? 8.391 8.443 -24.502 1.00 91.19 229 VAL A N 1
ATOM 1712 C CA . VAL A 1 229 ? 8.819 8.479 -25.914 1.00 91.19 229 VAL A CA 1
ATOM 1713 C C . VAL A 1 229 ? 7.962 7.588 -26.802 1.00 91.19 229 VAL A C 1
ATOM 1715 O O . VAL A 1 229 ? 7.354 6.617 -26.290 1.00 91.19 229 VAL A O 1
#

Solvent-accessible surface area (backbone atoms only — not comparable to full-atom values): 11899 Å² total; per-residue (Å²): 135,80,78,89,75,73,74,65,69,69,55,58,67,71,57,54,50,49,55,38,48,52,48,10,50,45,38,32,51,33,48,51,55,24,47,74,70,72,30,50,59,89,34,65,64,24,47,51,29,50,45,54,34,29,53,48,38,44,48,53,45,41,49,47,36,39,75,77,66,73,36,78,82,43,59,55,54,37,14,63,42,84,51,53,54,75,66,58,28,56,61,39,42,62,55,45,57,57,53,48,53,58,48,52,51,52,50,54,56,55,74,69,44,89,88,61,82,54,51,90,84,36,39,86,74,62,41,73,71,50,75,38,43,62,69,44,54,50,46,41,64,72,48,40,41,57,46,43,31,51,26,49,33,22,43,35,54,22,44,46,22,67,17,43,88,63,64,27,33,52,50,29,2,46,49,56,18,63,28,42,53,74,38,56,68,40,27,78,66,33,27,62,55,28,29,53,35,22,40,43,22,63,40,44,48,21,32,66,67,24,32,51,54,49,39,51,48,55,51,50,52,48,66,75,60,33,52,79,95

Sequence (229 aa):
MTDRTAHPPLYPPGRVLALTGVVGLIGLVTHAAAVGQGWTFPSLGYAAGIGVWKLATLGVLAAALWRFERQPLSATALGLGPGLSPDERRRRRRRALLGLGGAAELLGALSLAPGLGLSPVDPAAYGATRPIGWAVLLVQVLVVYPLTVLAEEAFFRGFLQPRLSLAPPVLSGVLWAAHHLQQAATIPWLVPLGLALGVLRWWRGDIRASGAVHYLGDVLFLVTTYPVV

Foldseek 3Di:
DPPPPDQPAADDPVVLLVLLQVLLVLLQVLVVVCVVVVHAPPDPSNLVSLLSSLVVLVVSLQCCCCVPPVDGDDCQLLQNDDWDDPVQLVVLLVVLVVLVVVLVVVLVVLVPDPPLPQDLLRCVLRDDAEADEPVSLCCCLPPNLLSVLSSLSSNLLSHNLSNHDPSSLQVSQLSSLVSNVVRVSCSSVSSVLSSVQSSVSSNTSGNPVSSVSSSVVSSCSPPVRYHYD